Protein AF-A0A418C8N1-F1 (afdb_monomer_lite)

Foldseek 3Di:
DDDDDDPDPPPPPPPPQDPLNVVLVVVCVVPPVVSVVSCQFFPCPCLVVVLVVLLVVLVVVLVVCLVPDDADDDDDDDDDQQPCADPVGGDQAALLQVVVVVVVCVVCVNRPNVSVLLVVLSVLLSLLLVLVSLCCSLVVPDGSNVSVVVSVDPPSSCCRRHVVHLVSNLSSLLSNLVSCVSVVVLLVSLLSLLSSCNSPVVSCVCVVVNLLSCLLQFFDPVSVVSVVSSVVNSCVSCVVCCVPPVPCNVCRNDPPVDQDDLVPDDPCVVPDPCLSRDPVNVVVVVVVVVVVVVVCCCVPAQVHPSHDDVVCRHPDNDPD

Radius of gyration: 24.95 Å; chains: 1; bounding box: 48×59×98 Å

Structure (mmCIF, N/CA/C/O backbone):
data_AF-A0A418C8N1-F1
#
_entry.id   AF-A0A418C8N1-F1
#
loop_
_atom_site.group_PDB
_atom_site.id
_atom_site.type_symbol
_atom_site.label_atom_id
_atom_site.label_alt_id
_atom_site.label_comp_id
_atom_site.label_asym_id
_atom_site.label_entity_id
_atom_site.label_seq_id
_atom_site.pdbx_PDB_ins_code
_atom_site.Cartn_x
_atom_site.Cartn_y
_atom_site.Cartn_z
_atom_site.occupancy
_atom_site.B_iso_or_equiv
_atom_site.auth_seq_id
_atom_site.auth_comp_id
_atom_site.auth_asym_id
_atom_site.auth_atom_id
_atom_site.pdbx_PDB_model_num
ATOM 1 N N . MET A 1 1 ? -0.616 1.836 -71.848 1.00 35.84 1 MET A N 1
ATOM 2 C CA . MET A 1 1 ? 0.245 1.075 -70.910 1.00 35.84 1 MET A CA 1
ATOM 3 C C . MET A 1 1 ? 0.816 2.079 -69.914 1.00 35.84 1 MET A C 1
ATOM 5 O O . MET A 1 1 ? 1.298 3.093 -70.375 1.00 35.84 1 MET A O 1
ATOM 9 N N . ALA A 1 2 ? 0.763 1.969 -68.594 1.00 38.44 2 ALA A N 1
ATOM 10 C CA . ALA A 1 2 ? 0.168 1.012 -67.678 1.00 38.44 2 ALA A CA 1
ATOM 11 C C . ALA A 1 2 ? -0.190 1.800 -66.399 1.00 38.44 2 ALA A C 1
ATOM 13 O O . ALA A 1 2 ? 0.634 2.554 -65.886 1.00 38.44 2 ALA A O 1
ATOM 14 N N . GLY A 1 3 ? -1.421 1.651 -65.905 1.00 33.44 3 GLY A N 1
ATOM 15 C CA . GLY A 1 3 ? -1.838 2.207 -64.620 1.00 33.44 3 GLY A CA 1
ATOM 16 C C . GLY A 1 3 ? -1.262 1.372 -63.479 1.00 33.44 3 GLY A C 1
ATOM 17 O O . GLY A 1 3 ? -1.683 0.235 -63.263 1.00 33.44 3 GLY A O 1
ATOM 18 N N . GLY A 1 4 ? -0.294 1.928 -62.753 1.00 33.59 4 GLY A N 1
ATOM 19 C CA . GLY A 1 4 ? 0.256 1.325 -61.543 1.00 33.59 4 GLY A CA 1
ATOM 20 C C . GLY A 1 4 ? -0.741 1.414 -60.390 1.00 33.59 4 GLY A C 1
ATOM 21 O O . GLY A 1 4 ? -0.816 2.429 -59.706 1.00 33.59 4 GLY A O 1
ATOM 22 N N . LYS A 1 5 ? -1.513 0.346 -60.157 1.00 38.53 5 LYS A N 1
ATOM 23 C CA . LYS A 1 5 ? -2.288 0.176 -58.919 1.00 38.53 5 LYS A CA 1
ATOM 24 C C . LYS A 1 5 ? -1.318 0.051 -57.741 1.00 38.53 5 LYS A C 1
ATOM 26 O O . LYS A 1 5 ? -0.630 -0.961 -57.613 1.00 38.53 5 LYS A O 1
ATOM 31 N N . ALA A 1 6 ? -1.299 1.049 -56.862 1.00 40.34 6 ALA A N 1
ATOM 32 C CA . ALA A 1 6 ? -0.666 0.946 -55.555 1.00 40.34 6 ALA A CA 1
ATOM 33 C C . ALA A 1 6 ? -1.340 -0.187 -54.758 1.00 40.34 6 ALA A C 1
ATOM 35 O O . ALA A 1 6 ? -2.503 -0.088 -54.362 1.00 40.34 6 ALA A O 1
ATOM 36 N N . LYS A 1 7 ? -0.623 -1.297 -54.551 1.00 41.28 7 LYS A N 1
ATOM 37 C CA . LYS A 1 7 ? -1.023 -2.349 -53.610 1.00 41.28 7 LYS A CA 1
ATOM 38 C C . LYS A 1 7 ? -0.928 -1.769 -52.200 1.00 41.28 7 LYS A C 1
ATOM 40 O O . LYS A 1 7 ? 0.157 -1.694 -51.635 1.00 41.28 7 LYS A O 1
ATOM 45 N N . GLY A 1 8 ? -2.067 -1.372 -51.638 1.00 38.97 8 GLY A N 1
ATOM 46 C CA . GLY A 1 8 ? -2.188 -1.098 -50.211 1.00 38.97 8 GLY A CA 1
ATOM 47 C C . GLY A 1 8 ? -1.824 -2.355 -49.426 1.00 38.97 8 GLY A C 1
ATOM 48 O O . GLY A 1 8 ? -2.568 -3.336 -49.420 1.00 38.97 8 GLY A O 1
ATOM 49 N N . THR A 1 9 ? -0.658 -2.350 -48.789 1.00 38.88 9 THR A N 1
ATOM 50 C CA . THR A 1 9 ? -0.262 -3.379 -47.831 1.00 38.88 9 THR A CA 1
ATOM 51 C C . THR A 1 9 ? -1.147 -3.239 -46.599 1.00 38.88 9 THR A C 1
ATOM 53 O O . THR A 1 9 ? -0.886 -2.425 -45.715 1.00 38.88 9 THR A O 1
ATOM 56 N N . ASN A 1 10 ? -2.220 -4.027 -46.552 1.00 40.34 10 ASN A N 1
ATOM 57 C CA . ASN A 1 10 ? -2.980 -4.289 -45.337 1.00 40.34 10 ASN A CA 1
ATOM 58 C C . ASN A 1 10 ? -2.053 -5.006 -44.342 1.00 40.34 10 ASN A C 1
ATOM 60 O O . ASN A 1 10 ? -1.999 -6.234 -44.300 1.00 40.34 10 ASN A O 1
ATOM 64 N N . LEU A 1 11 ? -1.308 -4.244 -43.540 1.00 43.53 11 LEU A N 1
ATOM 65 C CA . LEU A 1 11 ? -0.666 -4.743 -42.327 1.00 43.53 11 LEU A CA 1
ATOM 66 C C . LEU A 1 11 ? -1.772 -5.010 -41.301 1.00 43.53 11 LEU A C 1
ATOM 68 O O . LEU A 1 11 ? -1.972 -4.254 -40.351 1.00 43.53 11 LEU A O 1
ATOM 72 N N . ARG A 1 12 ? -2.528 -6.099 -41.498 1.00 43.72 12 ARG A N 1
ATOM 73 C CA . ARG A 1 12 ? -3.212 -6.740 -40.377 1.00 43.72 12 ARG A CA 1
ATOM 74 C C . ARG A 1 12 ? -2.106 -7.093 -39.392 1.00 43.72 12 ARG A C 1
ATOM 76 O O . ARG A 1 12 ? -1.249 -7.914 -39.689 1.00 43.72 12 ARG A O 1
ATOM 83 N N . SER A 1 13 ? -2.090 -6.389 -38.267 1.00 45.53 13 SER A N 1
ATOM 84 C CA . SER A 1 13 ? -1.256 -6.708 -37.115 1.00 45.53 13 SER A CA 1
ATOM 85 C C . SER A 1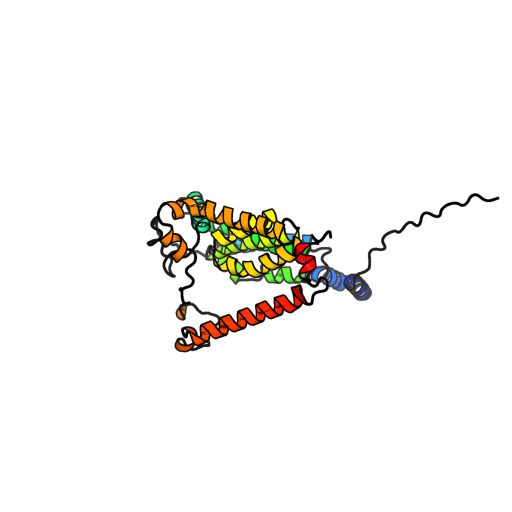 13 ? -1.571 -8.144 -36.700 1.00 45.53 13 SER A C 1
ATOM 87 O O . SER A 1 13 ? -2.546 -8.395 -35.989 1.00 45.53 13 SER A O 1
ATOM 89 N N . ASP A 1 14 ? -0.799 -9.102 -37.214 1.00 48.12 14 ASP A N 1
ATOM 90 C CA . ASP A 1 14 ? -0.855 -10.478 -36.753 1.00 48.12 14 ASP A CA 1
ATOM 91 C C . ASP A 1 14 ? -0.509 -10.446 -35.271 1.00 48.12 14 ASP A C 1
ATOM 93 O O . ASP A 1 14 ? 0.608 -10.119 -34.859 1.00 48.12 14 ASP A O 1
ATOM 97 N N . LYS A 1 15 ? -1.526 -10.706 -34.448 1.00 55.25 15 LYS A N 1
ATOM 98 C CA . LYS A 1 15 ? -1.438 -10.655 -32.993 1.00 55.25 15 LYS A CA 1
ATOM 99 C C . LYS A 1 15 ? -0.323 -11.611 -32.570 1.00 55.25 15 LYS A C 1
ATOM 101 O O . LYS A 1 15 ? -0.494 -12.827 -32.633 1.00 55.25 15 LYS A O 1
ATOM 106 N N . ARG A 1 16 ? 0.836 -11.055 -32.197 1.00 58.34 16 ARG A N 1
ATOM 107 C CA . ARG A 1 16 ? 2.057 -11.817 -31.902 1.00 58.34 16 ARG A CA 1
ATOM 108 C C . ARG A 1 16 ? 1.736 -12.910 -30.885 1.00 58.34 16 ARG A C 1
ATOM 110 O O . ARG A 1 16 ? 1.424 -12.612 -29.735 1.00 58.34 16 ARG A O 1
ATOM 117 N N . THR A 1 17 ? 1.806 -14.168 -31.316 1.00 64.31 17 THR A N 1
ATOM 118 C CA . THR A 1 17 ? 1.506 -15.321 -30.460 1.00 64.31 17 THR A CA 1
ATOM 119 C C . THR A 1 17 ? 2.492 -15.370 -29.302 1.00 64.31 17 THR A C 1
ATOM 121 O O . THR A 1 17 ? 3.706 -15.437 -29.522 1.00 64.31 17 THR A O 1
ATOM 124 N N . THR A 1 18 ? 1.979 -15.344 -28.077 1.00 76.56 18 THR A N 1
ATOM 125 C CA . THR A 1 18 ? 2.795 -15.447 -26.868 1.00 76.56 18 THR A CA 1
ATOM 126 C C . THR A 1 18 ? 3.245 -16.892 -26.640 1.00 76.56 18 THR A C 1
ATOM 128 O O . THR A 1 18 ? 2.698 -17.831 -27.220 1.00 76.56 18 THR A O 1
ATOM 131 N N . ARG A 1 19 ? 4.257 -17.098 -25.785 1.00 77.31 19 ARG A N 1
ATOM 132 C CA . ARG A 1 19 ? 4.667 -18.448 -25.357 1.00 77.31 19 ARG A CA 1
ATOM 133 C C . ARG A 1 19 ? 3.489 -19.215 -24.745 1.00 77.31 19 ARG A C 1
ATOM 135 O O . ARG A 1 19 ? 3.279 -20.368 -25.091 1.00 77.31 19 ARG A O 1
ATOM 142 N N . ILE A 1 20 ? 2.675 -18.523 -23.947 1.00 77.38 20 ILE A N 1
ATOM 143 C CA . ILE A 1 20 ? 1.456 -19.068 -23.342 1.00 77.38 20 ILE A CA 1
ATOM 144 C C . ILE A 1 20 ? 0.472 -19.515 -24.430 1.00 77.38 20 ILE A C 1
ATOM 146 O O . ILE A 1 20 ? -0.051 -20.616 -24.345 1.00 77.38 20 ILE A O 1
ATOM 150 N N . ASP A 1 21 ? 0.282 -18.740 -25.506 1.00 77.12 21 ASP A N 1
ATOM 151 C CA . ASP A 1 21 ? -0.599 -19.153 -26.612 1.00 77.12 21 ASP A CA 1
ATOM 152 C C . ASP A 1 21 ? -0.107 -20.432 -27.315 1.00 77.12 21 ASP A C 1
ATOM 154 O O . ASP A 1 21 ? -0.917 -21.243 -27.769 1.00 77.12 21 ASP A O 1
ATOM 158 N N . LYS A 1 22 ? 1.215 -20.626 -27.414 1.00 77.81 22 LYS A N 1
ATOM 159 C CA . LYS A 1 22 ? 1.806 -21.852 -27.974 1.00 77.81 22 LYS A CA 1
ATOM 160 C C . LYS A 1 22 ? 1.604 -23.043 -27.038 1.00 77.81 22 LYS A C 1
ATOM 162 O O . LYS A 1 22 ? 1.214 -24.112 -27.504 1.00 77.81 22 LYS A O 1
ATOM 167 N N . ASP A 1 23 ? 1.811 -22.842 -25.740 1.00 76.62 23 ASP A N 1
ATOM 168 C CA . ASP A 1 23 ? 1.640 -23.879 -24.721 1.00 76.62 23 ASP A CA 1
ATOM 169 C C . ASP A 1 23 ? 0.163 -24.291 -24.594 1.00 76.62 23 ASP A C 1
ATOM 171 O O . ASP A 1 23 ? -0.142 -25.481 -24.626 1.00 76.62 23 ASP A O 1
ATOM 175 N N . VAL A 1 24 ? -0.776 -23.336 -24.600 1.00 75.88 24 VAL A N 1
ATOM 176 C CA . VAL A 1 24 ? -2.227 -23.601 -24.627 1.00 75.88 24 VAL A CA 1
ATOM 177 C C . VAL A 1 24 ? -2.605 -24.454 -25.839 1.00 75.88 24 VAL A C 1
ATOM 179 O O . VAL A 1 24 ? -3.297 -25.459 -25.673 1.00 75.88 24 VAL A O 1
ATOM 182 N N . LYS A 1 25 ? -2.122 -24.114 -27.047 1.00 73.81 25 LYS A N 1
ATOM 183 C CA . LYS A 1 25 ? -2.370 -24.905 -28.269 1.00 73.81 25 LYS A CA 1
ATOM 184 C C . LYS A 1 25 ? -1.794 -26.318 -28.174 1.00 73.81 25 LYS A C 1
ATOM 186 O O . LYS A 1 25 ? -2.471 -27.271 -28.550 1.00 73.81 25 LYS A O 1
ATOM 191 N N . LYS A 1 26 ? -0.575 -26.461 -27.645 1.00 76.56 26 LYS A N 1
ATOM 192 C CA . LYS A 1 26 ? 0.078 -27.762 -27.453 1.00 76.56 26 LYS A CA 1
ATOM 193 C C . LYS A 1 26 ? -0.697 -28.641 -26.468 1.00 76.56 26 LYS A C 1
ATOM 195 O O . LYS A 1 26 ? -0.968 -29.793 -26.779 1.00 76.56 26 LYS A O 1
ATOM 200 N N . VAL A 1 27 ? -1.101 -28.097 -25.318 1.00 73.19 27 VAL A N 1
ATOM 201 C CA . VAL A 1 27 ? -1.891 -28.828 -24.310 1.00 73.19 27 VAL A CA 1
ATOM 202 C C . VAL A 1 27 ? -3.293 -29.151 -24.842 1.00 73.19 27 VAL A C 1
ATOM 204 O O . VAL A 1 27 ? -3.816 -30.226 -24.562 1.00 73.19 27 VAL A O 1
ATOM 207 N N . SER A 1 28 ? -3.883 -28.271 -25.662 1.00 77.56 28 SER A N 1
ATOM 208 C CA . SER A 1 28 ? -5.202 -28.484 -26.284 1.00 77.56 28 SER A CA 1
ATOM 209 C C . SER A 1 28 ? -5.227 -29.709 -27.195 1.00 77.56 28 SER A C 1
ATOM 211 O O . SER A 1 28 ? -6.230 -30.420 -27.225 1.00 77.56 28 SER A O 1
ATOM 213 N N . ALA A 1 29 ? -4.114 -29.983 -27.884 1.00 75.81 29 ALA A N 1
ATOM 214 C CA . ALA A 1 29 ? -3.966 -31.162 -28.733 1.00 75.81 29 ALA A CA 1
ATOM 215 C C . ALA A 1 29 ? -4.015 -32.480 -27.939 1.00 75.81 29 ALA A C 1
ATOM 217 O O . ALA A 1 29 ? -4.373 -33.510 -28.499 1.00 75.81 29 ALA A O 1
ATOM 218 N N . THR A 1 30 ? -3.690 -32.453 -26.642 1.00 82.94 30 THR A N 1
ATOM 219 C CA . THR A 1 30 ? -3.749 -33.626 -25.756 1.00 82.94 30 THR A CA 1
ATOM 220 C C . THR A 1 30 ? -5.056 -33.678 -24.964 1.00 82.94 30 THR A C 1
ATOM 222 O O . THR A 1 30 ? -5.712 -34.714 -24.923 1.00 82.94 30 THR A O 1
ATOM 225 N N . ASN A 1 31 ? -5.448 -32.577 -24.315 1.00 87.38 31 ASN A N 1
ATOM 226 C CA . ASN A 1 31 ? -6.659 -32.509 -23.500 1.00 87.38 31 ASN A CA 1
ATOM 227 C C . ASN A 1 31 ? -7.187 -31.066 -23.413 1.00 87.38 31 ASN A C 1
ATOM 229 O O . ASN A 1 31 ? -6.533 -30.160 -22.886 1.00 87.38 31 ASN A O 1
ATOM 233 N N . LYS A 1 32 ? -8.423 -30.863 -23.884 1.00 85.25 32 LYS A N 1
ATOM 234 C CA . LYS A 1 32 ? -9.082 -29.549 -23.905 1.00 85.25 32 LYS A CA 1
ATOM 235 C C . LYS A 1 32 ? -9.320 -28.971 -22.505 1.00 85.25 32 LYS A C 1
ATOM 237 O O . LYS A 1 32 ? -9.173 -27.765 -22.331 1.00 85.25 32 LYS A O 1
ATOM 242 N N . LEU A 1 33 ? -9.635 -29.804 -21.510 1.00 85.50 33 LEU A N 1
ATOM 243 C CA . LEU A 1 33 ? -9.881 -29.362 -20.133 1.00 85.50 33 LEU A CA 1
ATOM 244 C C . LEU A 1 33 ? -8.591 -28.859 -19.471 1.00 85.50 33 LEU A C 1
ATOM 246 O O . LEU A 1 33 ? -8.575 -27.779 -18.887 1.00 85.50 33 LEU A O 1
ATOM 250 N N . LEU A 1 34 ? -7.493 -29.608 -19.619 1.00 84.44 34 LEU A N 1
ATOM 251 C CA . LEU A 1 34 ? -6.181 -29.202 -19.102 1.00 84.44 34 LEU A CA 1
ATOM 252 C C . LEU A 1 34 ? -5.674 -27.928 -19.783 1.00 84.44 34 LEU A C 1
ATOM 254 O O . LEU A 1 34 ? -5.098 -27.066 -19.126 1.00 84.44 34 LEU A O 1
ATOM 258 N N . SER A 1 35 ? -5.931 -27.778 -21.083 1.00 84.38 35 SER A N 1
ATOM 259 C CA . SER A 1 35 ? -5.600 -26.561 -21.829 1.00 84.38 35 SER A CA 1
ATOM 260 C C . SER A 1 35 ? -6.361 -25.346 -21.302 1.00 84.38 35 SER A C 1
ATOM 262 O O . SER A 1 35 ? -5.766 -24.286 -21.114 1.00 84.38 35 SER A O 1
ATOM 264 N N . TYR A 1 36 ? -7.649 -25.513 -20.990 1.00 84.88 36 TYR A N 1
ATOM 265 C CA . TYR A 1 36 ? -8.462 -24.452 -20.404 1.00 84.88 36 TYR A CA 1
ATOM 266 C C . TYR A 1 36 ? -7.993 -24.075 -18.994 1.00 84.88 36 TYR A C 1
ATOM 268 O O . TYR A 1 36 ? -7.832 -22.894 -18.701 1.00 84.88 36 TYR A O 1
ATOM 276 N N . ALA A 1 37 ? -7.701 -25.061 -18.139 1.00 85.62 37 ALA A N 1
ATOM 277 C CA . ALA A 1 37 ? -7.151 -24.814 -16.806 1.00 85.62 37 ALA A CA 1
ATOM 278 C C . ALA A 1 37 ? -5.788 -24.101 -16.871 1.00 85.62 37 ALA A C 1
ATOM 280 O O . ALA A 1 37 ? -5.527 -23.179 -16.100 1.00 85.62 37 ALA A O 1
ATOM 281 N N . TYR A 1 38 ? -4.935 -24.480 -17.827 1.00 86.69 38 TYR A N 1
ATOM 282 C CA . TYR A 1 38 ? -3.656 -23.818 -18.059 1.00 86.69 38 TYR A CA 1
ATOM 283 C C . TYR A 1 38 ? -3.834 -22.369 -18.549 1.00 86.69 38 TYR A C 1
ATOM 285 O O . TYR A 1 38 ? -3.192 -21.462 -18.020 1.00 86.69 38 TYR A O 1
ATOM 293 N N . ASP A 1 39 ? -4.736 -22.115 -19.506 1.00 85.81 39 ASP A N 1
ATOM 294 C CA . ASP A 1 39 ? -5.046 -20.747 -19.955 1.00 85.81 39 ASP A CA 1
ATOM 295 C C . ASP A 1 39 ? -5.590 -19.916 -18.777 1.00 85.81 39 ASP A C 1
ATOM 297 O O . ASP A 1 39 ? -5.133 -18.804 -18.545 1.00 85.81 39 ASP A O 1
ATOM 301 N N . LEU A 1 40 ? -6.477 -20.471 -17.946 1.00 87.19 40 LEU A N 1
ATOM 302 C CA . LEU A 1 40 ? -7.023 -19.783 -16.770 1.00 87.19 40 LEU A CA 1
ATOM 303 C C . LEU A 1 40 ? -5.935 -19.376 -15.757 1.00 87.19 40 LEU A C 1
ATOM 305 O O . LEU A 1 40 ? -5.936 -18.256 -15.250 1.00 87.19 40 LEU A O 1
ATOM 309 N N . LEU A 1 41 ? -5.000 -20.276 -15.456 1.00 88.56 41 LEU A N 1
ATOM 310 C CA . LEU A 1 41 ? -4.004 -20.067 -14.403 1.00 88.56 41 LEU A CA 1
ATOM 311 C C . LEU A 1 41 ? -2.816 -19.201 -14.861 1.00 88.56 41 LEU A C 1
ATOM 313 O O . LEU A 1 41 ? -2.251 -18.466 -14.047 1.00 88.56 41 LEU A O 1
ATOM 317 N N . TRP A 1 42 ? -2.441 -19.249 -16.144 1.00 88.62 42 TRP A N 1
ATOM 318 C CA . TRP A 1 42 ? -1.259 -18.547 -16.667 1.00 88.62 42 TRP A CA 1
ATOM 319 C C . TRP A 1 42 ? -1.574 -17.354 -17.579 1.00 88.62 42 TRP A C 1
ATOM 321 O O . TRP A 1 42 ? -0.730 -16.466 -17.708 1.00 88.62 42 TRP A O 1
ATOM 331 N N . SER A 1 43 ? -2.767 -17.268 -18.173 1.00 88.38 43 SER A N 1
ATOM 332 C CA . SER A 1 43 ? -3.141 -16.204 -19.113 1.00 88.38 43 SER A CA 1
ATOM 333 C C . SER A 1 43 ? -4.099 -15.182 -18.513 1.00 88.38 43 SER A C 1
ATOM 335 O O . SER A 1 43 ? -5.108 -15.500 -17.890 1.00 88.38 43 SER A O 1
ATOM 337 N N . TYR A 1 44 ? -3.850 -13.904 -18.795 1.00 88.50 44 TYR A N 1
ATOM 338 C CA . TYR A 1 44 ? -4.722 -12.815 -18.348 1.00 88.50 44 TYR A CA 1
ATOM 339 C C . TYR A 1 44 ? -6.056 -12.718 -19.113 1.00 88.50 44 TYR A C 1
ATOM 341 O O . TYR A 1 44 ? -6.857 -11.826 -18.831 1.00 88.50 44 TYR A O 1
ATOM 349 N N . ARG A 1 45 ? -6.316 -13.617 -20.074 1.00 87.56 45 ARG A N 1
ATOM 350 C CA . ARG A 1 45 ? -7.512 -13.608 -20.935 1.00 87.56 45 ARG A CA 1
ATOM 351 C C . ARG A 1 45 ? -8.814 -13.647 -20.133 1.00 87.56 45 ARG A C 1
ATOM 353 O O . ARG A 1 45 ? -9.715 -12.858 -20.400 1.00 87.56 45 ARG A O 1
ATOM 360 N N . TYR A 1 46 ? -8.871 -14.508 -19.122 1.00 87.81 46 TYR A N 1
ATOM 361 C CA . TYR A 1 46 ? -10.041 -14.697 -18.258 1.00 87.81 46 TYR A CA 1
ATOM 362 C C . TYR A 1 46 ? -9.852 -14.092 -16.862 1.00 87.81 46 TYR A C 1
ATOM 364 O O . TYR A 1 46 ? -10.623 -14.372 -15.948 1.00 87.81 46 TYR A O 1
ATOM 372 N N . PHE A 1 47 ? -8.841 -13.238 -16.676 1.00 92.00 47 PHE A N 1
ATOM 373 C CA . PHE A 1 47 ? -8.482 -12.730 -15.352 1.00 92.00 47 PHE A CA 1
ATOM 374 C C . PHE A 1 47 ? -9.609 -11.944 -14.674 1.00 92.00 47 PHE A C 1
ATOM 376 O O . PHE A 1 47 ? -9.795 -12.061 -13.471 1.00 92.00 47 PHE A O 1
ATOM 383 N N . HIS A 1 48 ? -10.400 -11.190 -15.437 1.00 91.50 48 HIS A N 1
ATOM 384 C CA . HIS A 1 48 ? -11.559 -10.464 -14.910 1.00 91.50 48 HIS A CA 1
ATOM 385 C C . HIS A 1 48 ? -12.622 -11.406 -14.319 1.00 91.50 48 HIS A C 1
ATOM 387 O O . HIS A 1 48 ? -13.212 -11.077 -13.295 1.00 91.50 48 HIS A O 1
ATOM 393 N 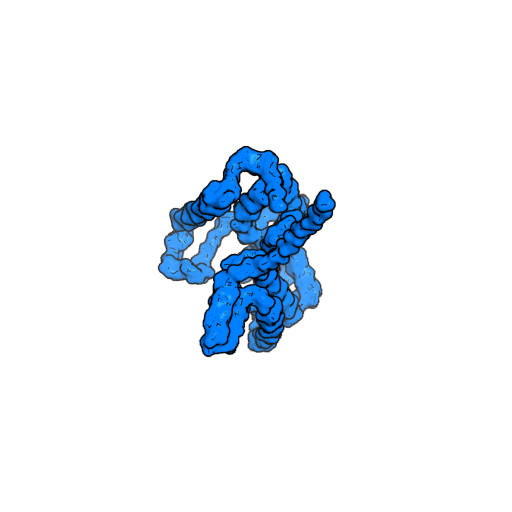N . VAL A 1 49 ? -12.818 -12.592 -14.912 1.00 91.62 49 VAL A N 1
ATOM 394 C CA . VAL A 1 49 ? -13.727 -13.625 -14.388 1.00 91.62 49 VAL A CA 1
ATOM 395 C C . VAL A 1 49 ? -13.178 -14.201 -13.088 1.00 91.62 49 VAL A C 1
ATOM 397 O O . VAL A 1 49 ? -13.905 -14.281 -12.103 1.00 91.62 49 VAL A O 1
ATOM 400 N N . ILE A 1 50 ? -11.882 -14.536 -13.059 1.00 92.50 50 ILE A N 1
ATOM 401 C CA . ILE A 1 50 ? -11.204 -15.024 -11.847 1.00 92.50 50 ILE A CA 1
ATOM 402 C C . ILE A 1 50 ? -11.358 -14.004 -10.718 1.00 92.50 50 ILE A C 1
ATOM 404 O O . ILE A 1 50 ? -11.763 -14.362 -9.619 1.00 92.50 50 ILE A O 1
ATOM 408 N N . VAL A 1 51 ? -11.086 -12.729 -10.996 1.00 94.31 51 VAL A N 1
ATOM 409 C CA . VAL A 1 51 ? -11.216 -11.643 -10.021 1.00 94.31 51 VAL A CA 1
ATOM 410 C C . VAL A 1 51 ? -12.653 -11.504 -9.528 1.00 94.31 51 VAL A C 1
ATOM 412 O O . VAL A 1 51 ? -12.853 -11.416 -8.324 1.00 94.31 51 VAL A O 1
ATOM 415 N N . ALA A 1 52 ? -13.653 -11.524 -10.412 1.00 95.19 52 ALA A N 1
ATOM 416 C CA . ALA A 1 52 ? -15.054 -11.419 -10.005 1.00 95.19 52 ALA A CA 1
ATOM 417 C C . ALA A 1 52 ? -15.472 -12.572 -9.077 1.00 95.19 52 ALA A C 1
ATOM 419 O O . ALA A 1 52 ? -16.098 -12.333 -8.045 1.00 95.19 52 ALA A O 1
ATOM 420 N N . ILE A 1 53 ? -15.072 -13.806 -9.405 1.00 95.50 53 ILE A N 1
ATOM 421 C CA . ILE A 1 53 ? -15.332 -14.985 -8.571 1.00 95.50 53 ILE A CA 1
ATOM 422 C C . ILE A 1 53 ? -14.620 -14.853 -7.224 1.00 95.50 53 ILE A C 1
ATOM 424 O O . ILE A 1 53 ? -15.251 -15.033 -6.186 1.00 95.50 53 ILE A O 1
ATOM 428 N N . LEU A 1 54 ? -13.329 -14.510 -7.224 1.00 96.31 54 LEU A N 1
ATOM 429 C CA . LEU A 1 54 ? -12.556 -14.348 -5.993 1.00 96.31 54 LEU A CA 1
ATOM 430 C C . LEU A 1 54 ? -13.155 -13.259 -5.100 1.00 96.31 54 LEU A C 1
ATOM 43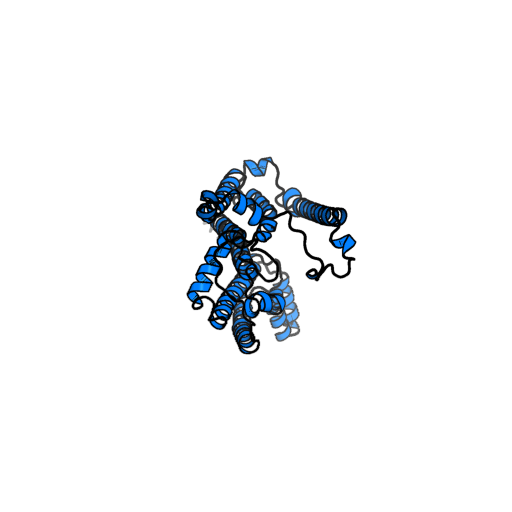2 O O . LEU A 1 54 ? -13.360 -13.503 -3.921 1.00 96.31 54 LEU A O 1
ATOM 436 N N . LEU A 1 55 ? -13.517 -12.096 -5.644 1.00 97.00 55 LEU A N 1
ATOM 437 C CA . LEU A 1 55 ? -14.155 -11.031 -4.867 1.00 97.00 55 LEU A CA 1
ATOM 438 C C . LEU A 1 55 ? -15.499 -11.473 -4.277 1.00 97.00 55 LEU A C 1
ATOM 440 O O . LEU A 1 55 ? -15.769 -11.181 -3.116 1.00 97.00 55 LEU A O 1
ATOM 444 N N . ALA A 1 56 ? -16.322 -12.206 -5.032 1.00 97.12 56 ALA A N 1
ATOM 445 C CA . ALA A 1 56 ? -17.581 -12.744 -4.518 1.00 97.12 56 ALA A CA 1
ATOM 446 C C . ALA A 1 56 ? -17.350 -13.748 -3.374 1.00 97.12 56 ALA A C 1
ATOM 448 O O . ALA A 1 56 ? -18.024 -13.681 -2.346 1.00 97.12 56 ALA A O 1
ATOM 449 N N . VAL A 1 57 ? -16.362 -14.638 -3.520 1.00 96.75 57 VAL A N 1
ATOM 450 C CA . VAL A 1 57 ? -15.956 -15.577 -2.464 1.00 96.75 57 VAL A CA 1
ATOM 451 C C . VAL A 1 57 ? -15.472 -14.827 -1.224 1.00 96.75 57 VAL A C 1
ATOM 453 O O . VAL A 1 57 ? -15.884 -15.166 -0.120 1.00 96.75 57 VAL A O 1
ATOM 456 N N . GLU A 1 58 ? -14.665 -13.781 -1.388 1.00 96.81 58 GLU A N 1
ATOM 457 C CA . GLU A 1 58 ? -14.134 -12.978 -0.283 1.00 96.81 58 GLU A CA 1
ATOM 458 C C . GLU A 1 58 ? -15.220 -12.178 0.447 1.00 96.81 58 GLU A C 1
ATOM 460 O O . GLU A 1 58 ? -15.150 -12.025 1.666 1.00 96.81 58 GLU A O 1
ATOM 465 N N . VAL A 1 59 ? -16.261 -11.716 -0.256 1.00 97.00 59 VAL A N 1
ATOM 466 C CA . VAL A 1 59 ? -17.447 -11.114 0.377 1.00 97.00 59 VAL A CA 1
ATOM 467 C C . VAL A 1 59 ? -18.133 -12.139 1.277 1.00 97.00 59 VAL A C 1
ATOM 469 O O . VAL A 1 59 ? -18.355 -11.868 2.457 1.00 97.00 59 VAL A O 1
ATOM 472 N N . VAL A 1 60 ? -18.440 -13.326 0.745 1.00 96.75 60 VAL A N 1
ATOM 473 C CA . VAL A 1 60 ? -19.121 -14.387 1.503 1.00 96.75 60 VAL A CA 1
ATOM 474 C C . VAL A 1 60 ? -18.269 -14.831 2.690 1.00 96.75 60 VAL A C 1
ATOM 476 O O . VAL A 1 60 ? -18.754 -14.878 3.819 1.00 96.75 60 VAL A O 1
ATOM 479 N N . LEU A 1 61 ? -16.985 -15.103 2.458 1.00 95.00 61 LEU A N 1
ATOM 480 C CA . LEU A 1 61 ? -16.040 -15.502 3.495 1.00 95.00 61 LEU A CA 1
ATOM 481 C C . LEU A 1 61 ? -15.910 -14.425 4.574 1.00 95.00 61 LEU A C 1
ATOM 483 O O . LEU A 1 61 ? -15.955 -14.744 5.761 1.00 95.00 61 LEU A O 1
ATOM 487 N N . GLY A 1 62 ? -15.804 -13.156 4.181 1.00 93.69 62 GLY A N 1
ATOM 488 C CA . GLY A 1 62 ? -15.711 -12.036 5.106 1.00 93.69 62 GLY A CA 1
ATOM 489 C C . GLY A 1 62 ? -16.944 -11.902 5.996 1.00 93.69 62 GLY A C 1
ATOM 490 O O . GLY A 1 62 ? -16.812 -11.774 7.212 1.00 93.69 62 GLY A O 1
ATOM 491 N N . VAL A 1 63 ? -18.145 -12.025 5.424 1.00 94.88 63 VAL A N 1
ATOM 492 C CA . VAL A 1 63 ? -19.398 -12.035 6.196 1.00 94.88 63 VAL A CA 1
ATOM 493 C C . VAL A 1 63 ? -19.436 -13.220 7.167 1.00 94.88 63 VAL A C 1
ATOM 495 O O . VAL A 1 63 ? -19.749 -13.036 8.344 1.00 94.88 63 VAL A O 1
ATOM 498 N N . LEU A 1 64 ? -19.051 -14.422 6.722 1.00 93.44 64 LEU A N 1
ATOM 499 C CA . LEU A 1 64 ? -19.000 -15.610 7.581 1.00 93.44 64 LEU A CA 1
ATOM 500 C C . LEU A 1 64 ? -18.005 -15.453 8.740 1.00 93.44 64 LEU A C 1
ATOM 502 O O . LEU A 1 64 ? -18.306 -15.860 9.862 1.00 93.44 64 LEU A O 1
ATOM 506 N N . ILE A 1 65 ? -16.837 -14.853 8.494 1.00 90.62 65 ILE A N 1
ATOM 507 C CA . ILE A 1 65 ? -15.828 -14.559 9.523 1.00 90.62 65 ILE A CA 1
ATOM 508 C C . ILE A 1 65 ? -16.402 -13.605 10.573 1.00 90.62 65 ILE A C 1
ATOM 510 O O . ILE A 1 65 ? -16.314 -13.888 11.768 1.00 90.62 65 ILE A O 1
ATOM 514 N N . ILE A 1 66 ? -17.026 -12.510 10.131 1.00 89.38 66 ILE A N 1
ATOM 515 C CA . ILE A 1 66 ? -17.614 -11.481 11.002 1.00 89.38 66 ILE A CA 1
ATOM 516 C C . ILE A 1 66 ? -18.737 -12.055 11.875 1.00 89.38 66 ILE A C 1
ATOM 518 O O . ILE A 1 66 ? -18.876 -11.681 13.042 1.00 89.38 66 ILE A O 1
ATOM 522 N N . GLN A 1 67 ? -19.540 -12.965 11.322 1.00 88.75 67 GLN A N 1
ATOM 523 C CA . GLN A 1 67 ? -20.639 -13.600 12.046 1.00 88.75 67 GLN A CA 1
ATOM 524 C C . GLN A 1 67 ? -20.155 -14.660 13.040 1.00 88.75 67 GLN A C 1
ATOM 526 O O . GLN A 1 67 ? -20.705 -14.753 14.135 1.00 88.75 67 GLN A O 1
ATOM 531 N N . LYS A 1 68 ? -19.132 -15.448 12.683 1.00 87.56 68 LYS A N 1
ATOM 532 C CA . LYS A 1 68 ? -18.662 -16.569 13.512 1.00 87.56 68 LYS A CA 1
ATOM 533 C C . LYS A 1 68 ? -17.684 -16.175 14.615 1.00 87.56 68 LYS A C 1
ATOM 535 O O . LYS A 1 68 ? -17.613 -16.889 15.611 1.00 87.56 68 LYS A O 1
ATOM 540 N N . ILE A 1 69 ? -16.910 -15.100 14.451 1.00 76.25 69 ILE A N 1
ATOM 541 C CA . ILE A 1 69 ? -15.839 -14.743 15.390 1.00 76.25 69 ILE A CA 1
ATOM 542 C C . ILE A 1 69 ? -16.206 -13.444 16.128 1.00 76.25 69 ILE A C 1
ATOM 544 O O . ILE A 1 69 ? -16.200 -12.375 15.513 1.00 76.25 69 ILE A O 1
ATOM 548 N N . PRO A 1 70 ? -16.527 -13.504 17.437 1.00 59.47 70 PRO A N 1
ATOM 549 C CA . PRO A 1 70 ? -16.806 -12.311 18.227 1.00 59.47 70 PRO A CA 1
ATOM 550 C C . PRO A 1 70 ? -15.528 -11.492 18.454 1.00 59.47 70 PRO A C 1
ATOM 552 O O . PRO A 1 70 ? -14.453 -12.041 18.695 1.00 59.47 70 PRO A O 1
ATOM 555 N N . LEU A 1 71 ? -15.660 -10.166 18.388 1.00 55.19 71 LEU A N 1
ATOM 556 C CA . LEU A 1 71 ? -14.570 -9.208 18.574 1.00 55.19 71 LEU A CA 1
ATOM 557 C C . LEU A 1 71 ? -14.697 -8.596 19.980 1.00 55.19 71 LEU A C 1
ATOM 559 O O . LEU A 1 71 ? -15.727 -8.011 20.311 1.00 55.19 71 LEU A O 1
ATOM 563 N N . THR A 1 72 ? -13.687 -8.776 20.832 1.00 41.59 72 THR A N 1
ATOM 564 C CA . THR A 1 72 ? -13.667 -8.237 22.204 1.00 41.59 72 THR A CA 1
ATOM 565 C C . THR A 1 72 ? -13.378 -6.731 22.194 1.00 41.59 72 THR A C 1
ATOM 567 O O . THR A 1 72 ? -12.470 -6.281 21.499 1.00 41.59 72 THR A O 1
ATOM 570 N N . GLN A 1 73 ? -14.179 -5.955 22.932 1.00 39.81 73 GLN A N 1
ATOM 571 C CA . GLN A 1 73 ? -14.282 -4.490 22.826 1.00 39.81 73 GLN A CA 1
ATOM 572 C C . GLN A 1 73 ? -13.086 -3.712 23.409 1.00 39.81 73 GLN A C 1
ATOM 574 O O . GLN A 1 73 ? -12.518 -4.119 24.420 1.00 39.81 73 GLN A O 1
ATOM 579 N N . PHE A 1 74 ? -12.809 -2.526 22.850 1.00 36.22 74 PHE A N 1
ATOM 580 C CA . PHE A 1 74 ? -11.984 -1.474 23.465 1.00 36.22 74 PHE A CA 1
ATOM 581 C C . PHE A 1 74 ? -12.868 -0.336 24.001 1.00 36.22 74 PHE A C 1
ATOM 583 O O . PHE A 1 74 ? -13.806 0.085 23.327 1.00 36.22 74 PHE A O 1
ATOM 590 N N . LYS A 1 75 ? -12.562 0.168 25.206 1.00 31.81 75 LYS A N 1
ATOM 591 C CA . LYS A 1 75 ? -13.306 1.231 25.906 1.00 31.81 75 LYS A CA 1
ATOM 592 C C . LYS A 1 75 ? -12.630 2.614 25.798 1.00 31.81 75 LYS A C 1
ATOM 594 O O . LYS A 1 75 ? -11.439 2.732 26.050 1.00 31.81 75 LYS A O 1
ATOM 599 N N . ASN A 1 76 ? -13.487 3.621 25.583 1.00 40.62 76 ASN A N 1
ATOM 600 C CA . ASN A 1 76 ? -13.460 5.032 26.025 1.00 40.62 76 ASN A CA 1
ATOM 601 C C . ASN A 1 76 ? -12.561 6.085 25.321 1.00 40.62 76 ASN A C 1
ATOM 603 O O . ASN A 1 76 ? -11.372 6.200 25.580 1.00 40.62 76 ASN A O 1
ATOM 607 N N . GLY A 1 77 ? -13.199 6.973 24.541 1.00 42.03 77 GLY A N 1
ATOM 608 C CA . GLY A 1 77 ? -13.549 8.353 24.952 1.00 42.03 77 GLY A CA 1
ATOM 609 C C . GLY A 1 77 ? -12.477 9.438 25.170 1.00 42.03 77 GLY A C 1
ATOM 610 O O . GLY A 1 77 ? -12.861 10.574 25.444 1.00 42.03 77 GLY A O 1
ATOM 611 N N . GLU A 1 78 ? -11.183 9.145 25.060 1.00 47.47 78 GLU A N 1
ATOM 612 C CA . GLU A 1 78 ? -10.105 10.096 25.394 1.00 47.47 78 GLU A CA 1
ATOM 613 C C . GLU A 1 78 ? -9.733 11.030 24.219 1.00 47.47 78 GLU A C 1
ATOM 615 O O . GLU A 1 78 ? -9.620 10.583 23.076 1.00 47.47 78 GLU A O 1
ATOM 620 N N . ARG A 1 79 ? -9.533 12.334 24.478 1.00 43.94 79 ARG A N 1
ATOM 621 C CA . ARG A 1 79 ? -9.248 13.359 23.441 1.00 43.94 79 ARG A CA 1
ATOM 622 C C . ARG A 1 79 ? -7.834 13.951 23.490 1.00 43.94 79 ARG A C 1
ATOM 624 O O . ARG A 1 79 ? -7.458 14.670 22.566 1.00 43.94 79 ARG A O 1
ATOM 631 N N . ASP A 1 80 ? -7.050 13.665 24.527 1.00 45.38 80 ASP A N 1
ATOM 632 C CA . ASP A 1 80 ? -5.660 14.120 24.638 1.00 45.38 80 ASP A CA 1
ATOM 633 C C . ASP A 1 80 ? -4.700 13.122 23.967 1.00 45.38 80 ASP A C 1
ATOM 635 O O . ASP A 1 80 ? -4.646 11.949 24.330 1.00 45.38 80 ASP A O 1
ATOM 639 N N . TYR A 1 81 ? -3.900 13.592 23.004 1.00 46.69 81 TYR A N 1
ATOM 640 C CA . TYR A 1 81 ? -2.961 12.780 22.217 1.00 46.69 81 TYR A CA 1
ATOM 641 C C . TYR A 1 81 ? -1.916 12.032 23.064 1.00 46.69 81 TYR A C 1
ATOM 643 O O . TYR A 1 81 ? -1.441 10.974 22.650 1.00 46.69 81 TYR A O 1
ATOM 651 N N . LEU A 1 82 ? -1.556 12.556 24.242 1.00 43.75 82 LEU A N 1
ATOM 652 C CA . LEU A 1 82 ? -0.650 11.885 25.186 1.00 43.75 82 LEU A CA 1
ATOM 653 C C . LEU A 1 82 ? -1.341 10.756 25.968 1.00 43.75 82 LEU A C 1
ATOM 655 O O . LEU A 1 82 ? -0.679 9.812 26.420 1.00 43.75 82 LEU A O 1
ATOM 659 N N . ASN A 1 83 ? -2.665 10.841 26.094 1.00 45.59 83 ASN A N 1
ATOM 660 C CA . ASN A 1 83 ? -3.497 9.928 26.873 1.00 45.59 83 ASN A CA 1
ATOM 661 C C . ASN A 1 83 ? -4.259 8.926 25.995 1.00 45.59 83 ASN A C 1
ATOM 663 O O . ASN A 1 83 ? -4.714 7.907 26.511 1.00 45.59 83 ASN A O 1
ATOM 667 N N . ILE A 1 84 ? -4.317 9.130 24.671 1.00 50.66 84 ILE A N 1
ATOM 668 C CA . ILE A 1 84 ? -4.762 8.100 23.725 1.00 50.66 84 ILE A CA 1
ATOM 669 C C . ILE A 1 84 ? -3.704 6.990 23.704 1.00 50.66 84 ILE A C 1
ATOM 671 O O . ILE A 1 84 ? -2.670 7.071 23.034 1.00 50.66 84 ILE A O 1
ATOM 675 N N . ARG A 1 85 ? -3.961 5.939 24.479 1.00 46.31 85 ARG A N 1
ATOM 676 C CA . ARG A 1 85 ? -3.128 4.739 24.571 1.00 46.31 85 ARG A CA 1
ATOM 677 C C . ARG A 1 85 ? -3.901 3.546 24.026 1.00 46.31 85 ARG A C 1
ATOM 679 O O . ARG A 1 85 ? -5.054 3.338 24.383 1.00 46.31 85 ARG A O 1
ATOM 686 N N . GLY A 1 86 ? -3.257 2.757 23.171 1.00 51.28 86 GLY A N 1
ATOM 687 C CA . GLY A 1 86 ? -3.692 1.384 22.897 1.00 51.28 86 GLY A CA 1
ATOM 688 C C . GLY A 1 86 ? -2.948 0.401 23.803 1.00 51.28 86 GLY A C 1
ATOM 689 O O . GLY A 1 86 ? -2.013 0.795 24.504 1.00 51.28 86 GLY A O 1
ATOM 690 N N . ASP A 1 87 ? -3.267 -0.892 23.709 1.00 40.59 87 ASP A N 1
ATOM 691 C CA . ASP A 1 87 ? -2.581 -1.973 24.453 1.00 40.59 87 ASP A CA 1
ATOM 692 C C . ASP A 1 87 ? -1.047 -1.987 24.270 1.00 40.59 87 ASP A C 1
ATOM 694 O O . ASP A 1 87 ? -0.316 -2.596 25.047 1.00 40.59 87 ASP A O 1
ATOM 698 N N . THR A 1 88 ? -0.531 -1.297 23.245 1.00 39.44 88 THR A N 1
ATOM 699 C CA . THR A 1 88 ? 0.895 -1.227 22.892 1.00 39.44 88 THR A CA 1
ATOM 700 C C . THR A 1 88 ? 1.555 0.139 23.148 1.00 39.44 88 THR A C 1
ATOM 702 O O . THR A 1 88 ? 2.631 0.396 22.601 1.00 39.44 88 THR A O 1
ATOM 705 N N . GLY A 1 89 ? 0.937 1.037 23.926 1.00 46.69 89 GLY A N 1
ATOM 706 C CA . GLY A 1 89 ? 1.499 2.350 24.294 1.00 46.69 89 GLY A CA 1
ATOM 707 C C . GLY A 1 89 ? 0.793 3.563 23.656 1.00 46.69 89 GLY A C 1
ATOM 708 O O . GLY A 1 89 ? -0.297 3.406 23.101 1.00 46.69 89 GLY A O 1
ATOM 709 N N . PRO A 1 90 ? 1.378 4.779 23.759 1.00 50.25 90 PRO A N 1
ATOM 710 C CA . PRO A 1 90 ? 0.768 6.017 23.259 1.00 50.25 90 PRO A CA 1
ATOM 711 C C . PRO A 1 90 ? 0.557 5.994 21.737 1.00 50.25 90 PRO A C 1
ATOM 713 O O . PRO A 1 90 ? 1.232 5.254 21.017 1.00 50.25 90 PRO A O 1
ATOM 716 N N . LEU A 1 91 ? -0.385 6.802 21.246 1.00 52.00 91 LEU A N 1
ATOM 717 C CA . LEU A 1 91 ? -0.729 6.910 19.829 1.00 52.00 91 LEU A CA 1
ATOM 718 C C . LEU A 1 91 ? 0.443 7.475 19.003 1.00 52.00 91 LEU A C 1
ATOM 720 O O . LEU A 1 91 ? 0.754 8.660 19.073 1.00 52.00 91 LEU A O 1
ATOM 724 N N . VAL A 1 92 ? 1.072 6.631 18.180 1.00 55.19 92 VAL A N 1
ATOM 725 C CA . VAL A 1 92 ? 2.190 7.002 17.283 1.00 55.19 92 VAL A CA 1
ATOM 726 C C . VAL A 1 92 ? 1.712 6.989 15.824 1.00 55.19 92 VAL A C 1
ATOM 728 O O . VAL A 1 92 ? 2.226 6.240 14.991 1.00 55.19 92 VAL A O 1
ATOM 731 N N . TYR A 1 93 ? 0.656 7.753 15.520 1.00 61.56 93 TYR A N 1
ATOM 732 C CA . TYR A 1 93 ? 0.114 7.881 14.161 1.00 61.56 93 TYR A CA 1
ATOM 733 C C . TYR A 1 93 ? -0.049 9.356 13.750 1.00 61.56 93 TYR A C 1
ATOM 735 O O . TYR A 1 93 ? -0.460 10.169 14.586 1.00 61.56 93 TYR A O 1
ATOM 743 N N . PRO A 1 94 ? 0.246 9.721 12.483 1.00 70.06 94 PRO A N 1
ATOM 744 C CA . PRO A 1 94 ? 0.093 11.099 12.012 1.00 70.06 94 PRO A CA 1
ATOM 745 C C . PRO A 1 94 ? -1.385 11.512 11.863 1.00 70.06 94 PRO A C 1
ATOM 747 O O . PRO A 1 94 ? -2.299 10.702 12.025 1.00 70.06 94 PRO A O 1
ATOM 750 N N . ALA A 1 95 ? -1.629 12.790 11.551 1.00 72.50 95 ALA A N 1
ATOM 751 C CA . ALA A 1 95 ? -2.954 13.421 11.625 1.00 72.50 95 ALA A CA 1
ATOM 752 C C . ALA A 1 95 ? -4.073 12.724 10.819 1.00 72.50 95 ALA A C 1
ATOM 754 O O . ALA A 1 95 ? -5.233 12.738 11.232 1.00 72.50 95 ALA A O 1
ATOM 755 N N . GLY A 1 96 ? -3.748 12.081 9.691 1.00 70.50 96 GLY A N 1
ATOM 756 C CA . GLY A 1 96 ? -4.724 11.378 8.850 1.00 70.50 96 GLY A CA 1
ATOM 757 C C . GLY A 1 96 ? -5.432 10.235 9.579 1.00 70.50 96 GLY A C 1
ATOM 758 O O . GLY A 1 96 ? -6.623 10.012 9.367 1.00 70.50 96 GLY A O 1
ATOM 759 N N . HIS A 1 97 ? -4.736 9.561 10.497 1.00 78.50 97 HIS A N 1
ATOM 760 C CA . HIS A 1 97 ? -5.329 8.524 11.340 1.00 78.50 97 HIS A CA 1
ATOM 761 C C . HIS A 1 97 ? -6.480 9.067 12.200 1.00 78.50 97 HIS A C 1
ATOM 763 O O . HIS A 1 97 ? -7.547 8.457 12.260 1.00 78.50 97 HIS A O 1
ATOM 769 N N . VAL A 1 98 ? -6.283 10.235 12.815 1.00 72.12 98 VAL A N 1
ATOM 770 C CA . VAL A 1 98 ? -7.250 10.855 13.735 1.00 72.12 98 VAL A CA 1
ATOM 771 C C . VAL A 1 98 ? -8.551 11.172 13.021 1.00 72.12 98 VAL A C 1
ATOM 773 O O . VAL A 1 98 ? -9.624 10.861 13.534 1.00 72.12 98 VAL A O 1
ATOM 776 N N . TYR A 1 99 ? -8.465 11.761 11.826 1.00 79.56 99 TYR A 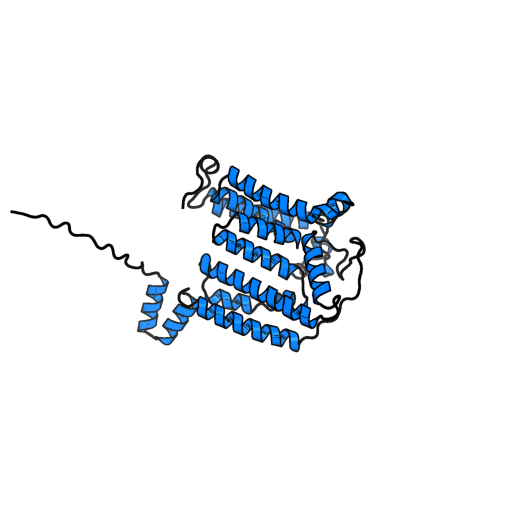N 1
ATOM 777 C CA . TYR A 1 99 ? -9.645 12.122 11.045 1.00 79.56 99 TYR A CA 1
ATOM 778 C C . TYR A 1 99 ? -10.448 10.890 10.637 1.00 79.56 99 TYR A C 1
ATOM 780 O O . TYR A 1 99 ? -11.665 10.864 10.816 1.00 79.56 99 TYR A O 1
ATOM 788 N N . ILE A 1 100 ? -9.775 9.843 10.155 1.00 80.56 100 ILE A N 1
ATOM 789 C CA . ILE A 1 100 ? -10.453 8.613 9.740 1.00 80.56 100 ILE A CA 1
ATOM 790 C C . ILE A 1 100 ? -11.130 7.938 10.933 1.00 80.56 100 ILE A C 1
ATOM 792 O O . ILE A 1 100 ? -12.304 7.583 10.843 1.00 80.56 100 ILE A O 1
ATOM 796 N N . TYR A 1 101 ? -10.437 7.800 12.065 1.00 78.94 101 TYR A N 1
ATOM 797 C CA . TYR A 1 101 ? -11.014 7.149 13.241 1.00 78.94 101 TYR A CA 1
ATOM 798 C C . TYR A 1 101 ? -12.083 8.000 13.933 1.00 78.94 101 TYR A C 1
ATOM 800 O O . TYR A 1 101 ? -13.006 7.437 14.512 1.00 78.94 101 TYR A O 1
ATOM 808 N N . SER A 1 102 ? -12.044 9.327 13.795 1.00 73.00 102 SER A N 1
ATOM 809 C CA . SER A 1 102 ? -13.126 10.213 14.242 1.00 73.00 102 SER A CA 1
ATOM 810 C C . SER A 1 102 ? -14.400 10.016 13.414 1.00 73.00 102 SER A C 1
ATOM 812 O O . SER A 1 102 ? -15.490 9.925 13.977 1.00 73.00 102 SER A O 1
ATOM 814 N N . ILE A 1 103 ? -14.272 9.875 12.089 1.00 82.69 103 ILE A N 1
ATOM 815 C CA . ILE A 1 103 ? -15.403 9.540 11.209 1.00 82.69 103 ILE A CA 1
ATOM 816 C C . ILE A 1 103 ? -15.941 8.148 11.551 1.00 82.69 103 ILE A C 1
ATOM 818 O O . ILE A 1 103 ? -17.145 7.990 11.727 1.00 82.69 103 ILE A O 1
ATOM 822 N N . LEU A 1 104 ? -15.066 7.147 11.697 1.00 82.94 104 LEU A N 1
ATOM 823 C CA . LEU A 1 104 ? -15.476 5.790 12.070 1.00 82.94 104 LEU A CA 1
ATOM 824 C C . LEU A 1 104 ? -16.195 5.770 13.420 1.00 82.94 104 LEU A C 1
ATOM 826 O O . LEU A 1 104 ? -17.244 5.143 13.530 1.00 82.94 104 LEU A O 1
ATOM 830 N N . HIS A 1 105 ? -15.680 6.482 14.424 1.00 79.50 105 HIS A N 1
ATOM 831 C CA . HIS A 1 105 ? -16.309 6.606 15.737 1.00 79.50 105 HIS A CA 1
ATOM 832 C C . HIS A 1 105 ? -17.713 7.209 15.633 1.00 79.50 105 HIS A C 1
ATOM 834 O O . HIS A 1 105 ? -18.650 6.688 16.231 1.00 79.50 105 HIS A O 1
ATOM 840 N N . TRP A 1 106 ? -17.882 8.265 14.833 1.00 81.75 106 TRP A N 1
ATOM 841 C CA . TRP A 1 106 ? -19.188 8.880 14.602 1.00 81.75 106 TRP A CA 1
ATOM 842 C C . TRP A 1 106 ? -20.171 7.927 13.899 1.00 81.75 106 TRP A C 1
ATOM 844 O O . TRP A 1 106 ? -21.284 7.738 14.385 1.00 81.75 106 TRP A O 1
ATOM 854 N N . VAL A 1 107 ? -19.749 7.263 12.815 1.00 86.81 107 VAL A N 1
ATOM 855 C CA . VAL A 1 107 ? -20.601 6.326 12.053 1.00 86.81 107 VAL A CA 1
ATOM 856 C C . VAL A 1 107 ? -20.996 5.098 12.882 1.00 86.81 107 VAL A C 1
ATOM 858 O O . VAL A 1 107 ? -22.082 4.560 12.707 1.00 86.81 107 VAL A O 1
ATOM 861 N N . THR A 1 108 ? -20.143 4.658 13.807 1.00 86.56 108 THR A N 1
ATOM 862 C CA . THR A 1 108 ? -20.350 3.445 14.622 1.00 86.56 108 THR A CA 1
ATOM 863 C C . THR A 1 108 ? -21.063 3.720 15.946 1.00 86.56 108 THR A C 1
ATOM 865 O O . THR A 1 108 ? -20.857 3.004 16.924 1.00 86.56 108 THR A O 1
ATOM 868 N N . ASN A 1 109 ? -21.898 4.763 15.997 1.00 85.06 109 ASN A N 1
ATOM 869 C CA . ASN A 1 109 ? -22.614 5.183 17.202 1.00 85.06 109 ASN A CA 1
ATOM 870 C C . ASN A 1 109 ? -21.668 5.369 18.405 1.00 85.06 109 ASN A C 1
ATOM 872 O O . ASN A 1 109 ? -21.783 4.700 19.432 1.00 85.06 109 ASN A O 1
ATOM 876 N N . ASN A 1 110 ? -20.677 6.246 18.242 1.00 79.25 110 ASN A N 1
ATOM 877 C CA . ASN A 1 110 ? -19.610 6.484 19.217 1.00 79.25 110 ASN A CA 1
ATOM 878 C C . ASN A 1 110 ? -18.789 5.224 19.558 1.00 79.25 110 ASN A C 1
ATOM 880 O O . ASN A 1 110 ? -18.447 4.984 20.715 1.00 79.25 110 ASN A O 1
ATOM 884 N N . GLY A 1 111 ? -18.500 4.393 18.550 1.00 75.44 111 GLY A N 1
ATOM 885 C CA . GLY A 1 111 ? -17.709 3.168 18.707 1.00 75.44 111 GLY A CA 1
ATOM 886 C C . GLY A 1 111 ? -18.451 1.982 19.331 1.00 75.44 111 GLY A C 1
ATOM 887 O O . GLY A 1 111 ? -17.827 0.949 19.570 1.00 75.44 111 GLY A O 1
ATOM 888 N N . GLN A 1 112 ? -19.756 2.096 19.598 1.00 76.69 112 GLN A N 1
ATOM 889 C CA . GLN A 1 112 ? -20.539 1.009 20.193 1.00 76.69 112 GLN A CA 1
ATOM 890 C C . GLN A 1 112 ? -20.917 -0.076 19.176 1.00 76.69 112 GLN A C 1
ATOM 892 O O . GLN A 1 112 ? -20.984 -1.255 19.529 1.00 76.69 112 GLN A O 1
ATOM 897 N N . ASP A 1 113 ? -21.126 0.293 17.909 1.00 84.12 113 ASP A N 1
ATOM 898 C CA . ASP A 1 113 ? -21.471 -0.657 16.852 1.00 84.12 113 ASP A CA 1
ATOM 899 C C . ASP A 1 113 ? -20.220 -1.248 16.186 1.00 84.12 113 ASP A C 1
ATOM 901 O O . ASP A 1 113 ? -19.781 -0.864 15.095 1.00 84.12 113 ASP A O 1
ATOM 905 N N . ILE A 1 114 ? -19.635 -2.232 16.869 1.00 83.19 114 ILE A N 1
ATOM 906 C CA . ILE A 1 114 ? -18.462 -2.969 16.384 1.00 83.19 114 ILE A CA 1
ATOM 907 C C . ILE A 1 114 ? -18.798 -3.769 15.124 1.00 83.19 114 ILE A C 1
ATOM 909 O O . ILE A 1 114 ? -17.943 -3.948 14.259 1.00 83.19 114 ILE A O 1
ATOM 913 N N . ARG A 1 115 ? -20.040 -4.239 14.981 1.00 86.81 115 ARG A N 1
ATOM 914 C CA . ARG A 1 115 ? -20.437 -5.054 13.832 1.00 86.81 115 ARG A CA 1
ATOM 915 C C . ARG A 1 115 ? -20.486 -4.211 12.564 1.00 86.81 115 ARG A C 1
ATOM 917 O O . ARG A 1 115 ? -19.961 -4.637 11.535 1.00 86.81 115 ARG A O 1
ATOM 924 N N . LEU A 1 116 ? -21.024 -2.998 12.649 1.00 89.25 116 LEU A N 1
ATOM 925 C CA . LEU A 1 116 ? -20.935 -2.022 11.569 1.00 89.25 116 LEU A CA 1
ATOM 926 C C . LEU A 1 116 ? -19.473 -1.705 11.229 1.00 89.25 116 LEU A C 1
ATOM 928 O O . LEU A 1 116 ? -19.109 -1.717 10.052 1.00 89.25 116 LEU A O 1
ATOM 932 N N . ALA A 1 117 ? -18.612 -1.513 12.235 1.00 87.50 117 ALA A N 1
ATOM 933 C CA . ALA A 1 117 ? -17.181 -1.299 12.011 1.00 87.50 117 ALA A CA 1
ATOM 934 C C . ALA A 1 117 ? -16.535 -2.463 11.237 1.00 87.50 117 ALA A C 1
ATOM 936 O O . ALA A 1 117 ? -15.794 -2.235 10.280 1.00 87.50 117 ALA A O 1
ATOM 937 N N . GLN A 1 118 ? -16.858 -3.712 11.590 1.00 89.00 118 GLN A N 1
ATOM 938 C CA . GLN A 1 118 ? -16.372 -4.898 10.880 1.00 89.00 118 GLN A CA 1
ATOM 939 C C . GLN A 1 118 ? -16.801 -4.921 9.410 1.00 89.00 118 GLN A C 1
ATOM 941 O O . GLN A 1 118 ? -15.975 -5.223 8.547 1.00 89.00 118 GLN A O 1
ATOM 946 N N . TYR A 1 119 ? -18.047 -4.559 9.099 1.00 94.44 119 TYR A N 1
ATOM 947 C CA . TYR A 1 119 ? -18.506 -4.474 7.709 1.00 94.44 119 TYR A CA 1
ATOM 948 C C . TYR A 1 119 ? -17.840 -3.332 6.931 1.00 94.44 119 TYR A C 1
ATOM 950 O O . TYR A 1 119 ? -17.488 -3.512 5.765 1.00 94.44 119 TYR A O 1
ATOM 958 N N . ILE A 1 120 ? -17.582 -2.186 7.569 1.00 94.44 120 ILE A N 1
ATOM 959 C CA . ILE A 1 120 ? -16.814 -1.094 6.952 1.00 94.44 120 ILE A CA 1
ATOM 960 C C . ILE A 1 120 ? -15.393 -1.568 6.612 1.00 94.44 120 ILE A C 1
ATOM 962 O O . ILE A 1 120 ? -14.912 -1.360 5.496 1.00 94.44 120 ILE A O 1
ATOM 966 N N . PHE A 1 121 ? -14.733 -2.271 7.534 1.00 93.62 121 PHE A N 1
ATOM 967 C CA . PHE A 1 121 ? -13.398 -2.819 7.294 1.00 93.62 121 PHE A CA 1
ATOM 968 C C . PHE A 1 121 ? -13.376 -3.971 6.286 1.00 93.62 121 PHE A C 1
ATOM 970 O O . PHE A 1 121 ? -12.380 -4.120 5.577 1.00 93.62 121 PHE A O 1
ATOM 977 N N . LEU A 1 122 ? -14.454 -4.751 6.163 1.00 95.81 122 LEU A N 1
ATOM 978 C CA . LEU A 1 122 ? -14.634 -5.673 5.041 1.00 95.81 122 LEU A CA 1
ATOM 979 C C . LEU A 1 122 ? -14.657 -4.901 3.714 1.00 95.81 122 LEU A C 1
ATOM 981 O O . LEU A 1 122 ? -13.979 -5.294 2.771 1.00 95.81 122 LEU A O 1
ATOM 985 N N . GLY A 1 123 ? -15.343 -3.758 3.656 1.00 96.81 123 GLY A N 1
ATOM 986 C CA . GLY A 1 123 ? -15.289 -2.854 2.505 1.00 96.81 123 GLY A CA 1
ATOM 987 C C . GLY A 1 123 ? -13.861 -2.399 2.181 1.00 96.81 123 GLY A C 1
ATOM 988 O O . GLY A 1 123 ? -13.412 -2.539 1.043 1.00 96.81 123 GLY A O 1
ATOM 989 N N . PHE A 1 124 ? -13.109 -1.929 3.182 1.00 96.69 124 PHE A N 1
ATOM 990 C CA . PHE A 1 124 ? -11.700 -1.548 2.998 1.00 96.69 124 PHE A CA 1
ATOM 991 C C . PHE A 1 124 ? -10.841 -2.714 2.503 1.00 96.69 124 PHE A C 1
ATOM 993 O O . PHE A 1 124 ? -10.016 -2.539 1.609 1.00 96.69 124 PHE A O 1
ATOM 1000 N N . TYR A 1 125 ? -11.062 -3.914 3.037 1.00 96.75 125 TYR A N 1
ATOM 1001 C CA . TYR A 1 125 ? -10.383 -5.123 2.589 1.00 96.75 125 TYR A CA 1
ATOM 1002 C C . TYR A 1 125 ? -10.643 -5.413 1.106 1.00 96.75 125 TYR A C 1
ATOM 1004 O O . TYR A 1 125 ? -9.692 -5.607 0.346 1.00 96.75 125 TYR A O 1
ATOM 1012 N N . LEU A 1 126 ? -11.911 -5.380 0.684 1.00 97.75 126 LEU A N 1
ATOM 1013 C CA . LEU A 1 126 ? -12.321 -5.631 -0.699 1.00 97.75 126 LEU A CA 1
ATOM 1014 C C . LEU A 1 126 ? -11.720 -4.606 -1.669 1.00 97.75 126 LEU A C 1
ATOM 1016 O O . LEU A 1 126 ? -11.269 -4.972 -2.757 1.00 97.75 126 LEU A O 1
ATOM 1020 N N . ILE A 1 127 ? -11.648 -3.333 -1.267 1.00 97.81 127 ILE A N 1
ATOM 1021 C CA . ILE A 1 127 ? -10.976 -2.282 -2.044 1.00 97.81 127 ILE A CA 1
ATOM 1022 C C . ILE A 1 127 ? -9.480 -2.590 -2.173 1.00 97.81 127 ILE A C 1
ATOM 1024 O O . ILE A 1 127 ? -8.935 -2.521 -3.277 1.00 97.81 127 ILE A O 1
ATOM 1028 N N . THR A 1 128 ? -8.817 -2.980 -1.080 1.00 97.31 128 THR A N 1
ATOM 1029 C CA . THR A 1 128 ? -7.392 -3.336 -1.093 1.00 97.31 128 THR A CA 1
ATOM 1030 C C . THR A 1 128 ? -7.100 -4.482 -2.054 1.00 97.31 128 THR A C 1
ATOM 1032 O O . THR A 1 128 ? -6.232 -4.345 -2.919 1.00 97.31 128 THR A O 1
ATOM 1035 N N . ILE A 1 129 ? -7.813 -5.607 -1.944 1.00 96.69 129 ILE A N 1
ATOM 1036 C CA . ILE A 1 129 ? -7.570 -6.759 -2.827 1.00 96.69 129 ILE A CA 1
ATOM 1037 C C . ILE A 1 129 ? -7.910 -6.429 -4.285 1.00 96.69 129 ILE A C 1
ATOM 1039 O O . ILE A 1 129 ? -7.174 -6.825 -5.187 1.00 96.69 129 ILE A O 1
ATOM 1043 N N . SER A 1 130 ? -8.937 -5.607 -4.528 1.00 97.00 130 SER A N 1
ATOM 1044 C CA . SER A 1 130 ? -9.276 -5.125 -5.872 1.00 97.00 130 SER A CA 1
ATOM 1045 C C . SER A 1 130 ? -8.155 -4.271 -6.470 1.00 97.00 130 SER A C 1
ATOM 1047 O O . SER A 1 130 ? -7.802 -4.450 -7.637 1.00 97.00 130 SER A O 1
ATOM 1049 N N . ALA A 1 131 ? -7.544 -3.382 -5.679 1.00 97.31 131 ALA A N 1
ATOM 1050 C CA . ALA A 1 131 ? -6.391 -2.595 -6.110 1.00 97.31 131 ALA A CA 1
ATOM 1051 C C . ALA A 1 131 ? -5.184 -3.493 -6.437 1.00 97.31 131 ALA A C 1
ATOM 1053 O O . ALA A 1 131 ? -4.543 -3.302 -7.472 1.00 97.31 131 ALA A O 1
ATOM 1054 N N . ILE A 1 132 ? -4.915 -4.518 -5.619 1.00 96.06 132 ILE A N 1
ATOM 1055 C CA . ILE A 1 132 ? -3.858 -5.512 -5.878 1.00 96.06 132 ILE A CA 1
ATOM 1056 C C . ILE A 1 132 ? -4.118 -6.255 -7.196 1.00 96.06 132 ILE A C 1
ATOM 1058 O O . ILE A 1 132 ? -3.223 -6.356 -8.037 1.00 96.06 132 ILE A O 1
ATOM 1062 N N . PHE A 1 133 ? -5.345 -6.722 -7.434 1.00 96.19 133 PHE A N 1
ATOM 1063 C CA . PHE A 1 133 ? -5.700 -7.395 -8.685 1.00 96.19 133 PHE A CA 1
ATOM 1064 C C . PHE A 1 133 ? -5.598 -6.467 -9.897 1.00 96.19 133 PHE A C 1
ATOM 1066 O O . PHE A 1 133 ? -5.105 -6.878 -10.950 1.00 96.19 133 PHE A O 1
ATOM 1073 N N . ALA A 1 134 ? -5.974 -5.197 -9.755 1.00 95.75 134 ALA A N 1
ATOM 1074 C CA . ALA A 1 134 ? -5.800 -4.205 -10.808 1.00 95.75 134 ALA A CA 1
ATOM 1075 C C . ALA A 1 134 ? -4.311 -3.967 -11.135 1.00 95.75 134 ALA A C 1
ATOM 1077 O O . ALA A 1 134 ? -3.944 -3.866 -12.310 1.00 95.75 134 ALA A O 1
ATOM 1078 N N . ILE A 1 135 ? -3.433 -3.959 -10.122 1.00 95.62 135 ILE A N 1
ATOM 1079 C CA . ILE A 1 135 ? -1.973 -3.916 -10.307 1.00 95.62 135 ILE A CA 1
ATOM 1080 C C . ILE A 1 135 ? -1.486 -5.169 -11.037 1.00 95.62 135 ILE A C 1
ATOM 1082 O O . ILE A 1 135 ? -0.699 -5.048 -11.977 1.00 95.62 135 ILE A O 1
ATOM 1086 N N . PHE A 1 136 ? -1.957 -6.363 -10.667 1.00 94.12 136 PHE A N 1
ATOM 1087 C CA . PHE A 1 136 ? -1.585 -7.607 -11.351 1.00 94.12 136 PHE A CA 1
ATOM 1088 C C . PHE A 1 136 ? -1.969 -7.544 -12.830 1.00 94.12 136 PHE A C 1
ATOM 1090 O O . PHE A 1 136 ? -1.120 -7.757 -13.692 1.00 94.12 136 PHE A O 1
ATOM 1097 N N . TYR A 1 137 ? -3.209 -7.157 -13.136 1.00 93.00 137 TYR A N 1
ATOM 1098 C CA . TYR A 1 137 ? -3.678 -7.019 -14.515 1.00 93.00 137 TYR A CA 1
ATOM 1099 C C . TYR A 1 137 ? -2.853 -6.016 -15.334 1.00 93.00 137 TYR A C 1
ATOM 1101 O O . TYR A 1 137 ? -2.559 -6.259 -16.509 1.00 93.00 137 TYR A O 1
ATOM 1109 N N . ARG A 1 138 ? -2.479 -4.885 -14.720 1.00 92.12 138 ARG A N 1
ATOM 1110 C CA . ARG A 1 138 ? -1.745 -3.808 -15.393 1.00 92.12 138 ARG A CA 1
ATOM 1111 C C . ARG A 1 138 ? -0.267 -4.130 -15.589 1.00 92.12 138 ARG A C 1
ATOM 1113 O O . ARG A 1 138 ? 0.265 -3.845 -16.657 1.00 92.12 138 ARG A O 1
ATOM 1120 N N . SER A 1 139 ? 0.382 -4.681 -14.569 1.00 89.44 139 SER A N 1
ATOM 1121 C CA . SER A 1 139 ? 1.819 -4.967 -14.574 1.00 89.44 139 SER A CA 1
ATOM 1122 C C . SER A 1 139 ? 2.158 -6.256 -15.324 1.00 89.44 139 SER A C 1
ATOM 1124 O O . SER A 1 139 ? 3.208 -6.326 -15.953 1.00 89.44 139 SER A O 1
ATOM 1126 N N . ARG A 1 140 ? 1.276 -7.268 -15.272 1.00 88.56 140 ARG A N 1
ATOM 1127 C CA . ARG A 1 140 ? 1.480 -8.617 -15.835 1.00 88.56 140 ARG A CA 1
ATOM 1128 C C . ARG A 1 140 ? 2.813 -9.266 -15.436 1.00 88.56 140 ARG A C 1
ATOM 1130 O O . ARG A 1 140 ? 3.341 -10.096 -16.170 1.00 88.56 140 ARG A O 1
ATOM 1137 N N . VAL A 1 141 ? 3.356 -8.874 -14.281 1.00 84.56 141 VAL A N 1
ATOM 1138 C CA . VAL A 1 141 ? 4.634 -9.384 -13.754 1.00 84.56 141 VAL A CA 1
ATOM 1139 C C . VAL A 1 141 ? 4.455 -10.762 -13.115 1.00 84.56 141 VAL A C 1
ATOM 1141 O O . VAL A 1 141 ? 5.362 -11.587 -13.166 1.00 84.56 141 VAL A O 1
ATOM 1144 N N . ALA A 1 142 ? 3.283 -11.024 -12.534 1.00 88.06 142 ALA A N 1
ATOM 1145 C CA . ALA A 1 142 ? 2.945 -12.297 -11.912 1.00 88.06 142 ALA A CA 1
ATOM 1146 C C . ALA A 1 142 ? 1.938 -13.080 -12.773 1.00 88.06 142 ALA A C 1
ATOM 1148 O O . ALA A 1 142 ? 1.165 -12.477 -13.509 1.00 88.06 142 ALA A O 1
ATOM 1149 N N . PRO A 1 143 ? 1.899 -14.417 -12.698 1.00 90.44 143 PRO A N 1
ATOM 1150 C CA . PRO A 1 143 ? 0.826 -15.189 -13.317 1.00 90.44 143 PRO A CA 1
ATOM 1151 C C . PRO A 1 143 ? -0.536 -14.968 -12.622 1.00 90.44 143 PRO A C 1
ATOM 1153 O O . PRO A 1 143 ? -0.564 -14.800 -11.399 1.00 90.44 143 PRO A O 1
ATOM 1156 N N . PRO A 1 144 ? -1.668 -15.054 -13.344 1.00 91.50 144 PRO A N 1
ATOM 1157 C CA . PRO A 1 144 ? -3.028 -14.936 -12.802 1.00 91.50 144 PRO A CA 1
ATOM 1158 C C . PRO A 1 144 ? -3.322 -15.767 -11.550 1.00 91.50 144 PRO A C 1
ATOM 1160 O O . PRO A 1 144 ? -3.965 -15.264 -10.630 1.00 91.50 144 PRO A O 1
ATOM 1163 N N . TRP A 1 145 ? -2.829 -17.009 -11.478 1.00 91.56 145 TRP A N 1
ATOM 1164 C CA . TRP A 1 145 ? -3.070 -17.903 -10.338 1.00 91.56 145 TRP A CA 1
ATOM 1165 C C . TRP A 1 145 ? -2.592 -17.327 -8.996 1.00 91.56 145 TRP A C 1
ATOM 1167 O O . TRP A 1 145 ? -3.144 -17.663 -7.950 1.00 91.56 145 TRP A O 1
ATOM 1177 N N . THR A 1 146 ? -1.617 -16.410 -9.004 1.00 92.50 146 THR A N 1
ATOM 1178 C CA . THR A 1 146 ? -1.130 -15.736 -7.787 1.00 92.50 146 THR A CA 1
ATOM 1179 C C . THR A 1 146 ? -2.207 -14.911 -7.082 1.00 92.50 146 THR A C 1
ATOM 1181 O O . THR A 1 146 ? -2.116 -14.711 -5.873 1.00 92.50 146 THR A O 1
ATOM 1184 N N . ALA A 1 147 ? -3.261 -14.489 -7.792 1.00 92.75 147 ALA A N 1
ATOM 1185 C CA . ALA A 1 147 ? -4.407 -13.808 -7.193 1.00 92.75 147 ALA A CA 1
ATOM 1186 C C . ALA A 1 147 ? -5.115 -14.678 -6.141 1.00 92.75 147 ALA A C 1
ATOM 1188 O O . ALA A 1 147 ? -5.558 -14.163 -5.118 1.00 92.75 147 ALA A O 1
ATOM 1189 N N . ILE A 1 148 ? -5.139 -16.000 -6.343 1.00 93.12 148 ILE A N 1
ATOM 1190 C CA . ILE A 1 148 ? -5.729 -16.955 -5.397 1.00 93.12 148 ILE A CA 1
ATOM 1191 C C . ILE A 1 148 ? -4.961 -16.923 -4.069 1.00 93.12 148 ILE A C 1
ATOM 1193 O O . ILE A 1 148 ? -5.567 -16.908 -3.001 1.00 93.12 148 ILE A O 1
ATOM 1197 N N . LEU A 1 149 ? -3.625 -16.834 -4.113 1.00 93.19 149 LEU A N 1
ATOM 1198 C CA . LEU A 1 149 ? -2.804 -16.784 -2.900 1.00 93.19 149 LEU A CA 1
ATOM 1199 C C . LEU A 1 149 ? -3.094 -15.547 -2.042 1.00 93.19 149 LEU A C 1
ATOM 1201 O O . LEU A 1 149 ? -3.075 -15.643 -0.814 1.00 93.19 149 LEU A O 1
ATOM 1205 N N . VAL A 1 150 ? -3.399 -14.405 -2.668 1.00 92.38 150 VAL A N 1
ATOM 1206 C CA . VAL A 1 150 ? -3.758 -13.170 -1.951 1.00 92.38 150 VAL A CA 1
ATOM 1207 C C . VAL A 1 150 ? -5.008 -13.393 -1.092 1.00 92.38 150 VAL A C 1
ATOM 1209 O O . VAL A 1 150 ? -4.988 -13.064 0.095 1.00 92.38 150 VAL A O 1
ATOM 1212 N N . CYS A 1 151 ? -6.037 -14.035 -1.654 1.00 93.12 151 CYS A N 1
ATOM 1213 C CA . CYS A 1 151 ? -7.276 -14.396 -0.956 1.00 93.12 151 CYS A CA 1
ATOM 1214 C C . CYS A 1 151 ? -7.049 -15.413 0.173 1.00 93.12 151 CYS A C 1
ATOM 1216 O O . CYS A 1 151 ? -7.688 -15.357 1.211 1.00 93.12 151 CYS A O 1
ATOM 1218 N N . THR A 1 152 ? -6.074 -16.317 0.062 1.00 91.88 152 THR A N 1
ATOM 1219 C CA . THR A 1 152 ? -5.829 -17.313 1.130 1.00 91.88 152 THR A CA 1
ATOM 1220 C C . THR A 1 152 ? -5.152 -16.754 2.394 1.00 91.88 152 THR A C 1
ATOM 1222 O O . THR A 1 152 ? -4.902 -17.484 3.358 1.00 91.88 152 THR A O 1
ATOM 1225 N N . SER A 1 153 ? -4.837 -15.455 2.433 1.00 92.06 153 SER A N 1
ATOM 1226 C CA . SER A 1 153 ? -4.090 -14.852 3.536 1.00 92.06 153 SER A CA 1
ATOM 1227 C C . SER A 1 153 ? -4.933 -14.698 4.806 1.00 92.06 153 SER A C 1
ATOM 1229 O O . SER A 1 153 ? -5.661 -13.718 4.990 1.00 92.06 153 SER A O 1
ATOM 1231 N N . LYS A 1 154 ? -4.746 -15.615 5.764 1.00 87.56 154 LYS A N 1
ATOM 1232 C CA . LYS A 1 154 ? -5.334 -15.516 7.118 1.00 87.56 154 LYS A CA 1
ATOM 1233 C C . LYS A 1 154 ? -4.973 -14.204 7.825 1.00 87.56 154 LYS A C 1
ATOM 1235 O O . LYS A 1 154 ? -5.762 -13.665 8.599 1.00 87.56 154 LYS A O 1
ATOM 1240 N N . ARG A 1 155 ? -3.772 -13.677 7.563 1.00 86.00 155 ARG A N 1
ATOM 1241 C CA . ARG A 1 155 ? -3.285 -12.445 8.193 1.00 86.00 155 ARG A CA 1
ATOM 1242 C C .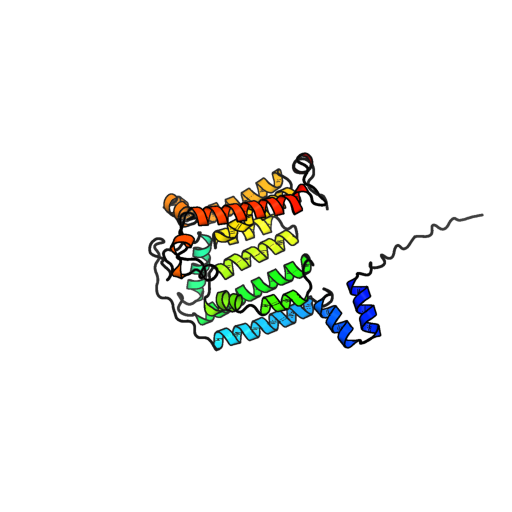 ARG A 1 155 ? -4.047 -11.217 7.703 1.00 86.00 155 ARG A C 1
ATOM 1244 O O . ARG A 1 155 ? -4.356 -10.365 8.529 1.00 86.00 155 ARG A O 1
ATOM 1251 N N . LEU A 1 156 ? -4.368 -11.131 6.409 1.00 90.19 156 LEU A N 1
ATOM 1252 C CA . LEU A 1 156 ? -5.169 -10.018 5.890 1.00 90.19 156 LEU A CA 1
ATOM 1253 C C . LEU A 1 156 ? -6.575 -10.036 6.496 1.00 90.19 156 LEU A C 1
ATOM 1255 O O . LEU A 1 156 ? -6.982 -9.044 7.092 1.00 90.19 156 LEU A O 1
ATOM 1259 N N . HIS A 1 157 ? -7.248 -11.187 6.473 1.00 90.38 157 HIS A N 1
ATOM 1260 C CA . HIS A 1 157 ? -8.550 -11.364 7.120 1.00 90.38 157 HIS A CA 1
ATOM 1261 C C . HIS A 1 157 ? -8.544 -10.911 8.585 1.00 90.38 157 HIS A C 1
ATOM 1263 O O . HIS A 1 157 ? -9.405 -10.143 9.008 1.00 90.38 157 HIS A O 1
ATOM 1269 N N . SER A 1 158 ? -7.530 -11.323 9.353 1.00 86.00 158 SER A N 1
ATOM 1270 C CA . SER A 1 158 ? -7.399 -10.922 10.755 1.00 86.00 158 SER A CA 1
ATOM 1271 C C . SER A 1 158 ? -7.187 -9.415 10.928 1.00 86.00 158 SER A C 1
ATOM 1273 O O . SER A 1 158 ? -7.856 -8.803 11.757 1.00 86.00 158 SER A O 1
ATOM 1275 N N . ILE A 1 159 ? -6.288 -8.806 10.149 1.00 86.88 159 ILE A N 1
ATOM 1276 C CA . ILE A 1 159 ? -5.973 -7.372 10.241 1.00 86.88 159 ILE A CA 1
ATOM 1277 C C . ILE A 1 159 ? -7.211 -6.518 9.963 1.00 86.88 159 ILE A C 1
ATOM 1279 O O . ILE A 1 159 ? -7.478 -5.585 10.719 1.00 86.88 159 ILE A O 1
ATOM 1283 N N . TYR A 1 160 ? -7.961 -6.843 8.909 1.00 89.19 160 TYR A N 1
ATOM 1284 C CA . TYR A 1 160 ? -9.119 -6.052 8.511 1.00 89.19 160 TYR A CA 1
ATOM 1285 C C . TYR A 1 160 ? -10.351 -6.380 9.357 1.00 89.19 160 TYR A C 1
ATOM 1287 O O . TYR A 1 160 ? -10.900 -5.487 9.980 1.00 89.19 160 TYR A O 1
ATOM 1295 N N . MET A 1 161 ? -10.772 -7.642 9.435 1.00 85.69 161 MET A N 1
ATOM 1296 C CA . MET A 1 161 ? -12.114 -7.998 9.928 1.00 85.69 161 MET A CA 1
ATOM 1297 C C . MET A 1 161 ? -12.161 -8.326 11.426 1.00 85.69 161 MET A C 1
ATOM 1299 O O . MET A 1 161 ? -13.226 -8.252 12.038 1.00 85.69 161 MET A O 1
ATOM 1303 N N . LEU A 1 162 ? -11.025 -8.717 12.017 1.00 81.94 162 LEU A N 1
ATOM 1304 C CA . LEU A 1 162 ? -10.955 -9.162 13.418 1.00 81.94 162 LEU A CA 1
ATOM 1305 C C . LEU A 1 162 ? -10.229 -8.182 14.336 1.00 81.94 162 LEU A C 1
ATOM 1307 O O . LEU A 1 162 ? -10.420 -8.223 15.544 1.00 81.94 162 LEU A O 1
ATOM 1311 N N . ARG A 1 163 ? -9.356 -7.339 13.788 1.00 79.19 163 ARG A N 1
ATOM 1312 C CA . ARG A 1 163 ? -8.568 -6.384 14.577 1.00 79.19 163 ARG A CA 1
ATOM 1313 C C . ARG A 1 163 ? -8.832 -4.932 14.216 1.00 79.19 163 ARG A C 1
ATOM 1315 O O . ARG A 1 163 ? -8.469 -4.066 15.002 1.00 79.19 163 ARG A O 1
ATOM 1322 N N . LEU A 1 164 ? -9.441 -4.672 13.054 1.00 83.94 164 LEU A N 1
ATOM 1323 C CA . LEU A 1 164 ? -9.780 -3.323 12.587 1.00 83.94 164 LEU A CA 1
ATOM 1324 C C . LEU A 1 164 ? -8.551 -2.393 12.618 1.00 83.94 164 LEU A C 1
ATOM 1326 O O . LEU A 1 164 ? -8.611 -1.233 13.032 1.00 83.94 164 LEU A O 1
ATOM 1330 N N . PHE A 1 165 ? -7.391 -2.940 12.242 1.00 82.38 165 PHE A N 1
ATOM 1331 C CA . PHE A 1 165 ? -6.116 -2.245 12.367 1.00 82.38 165 PHE A CA 1
ATOM 1332 C C . PHE A 1 165 ? -5.980 -1.136 11.330 1.00 82.38 165 PHE A C 1
ATOM 1334 O O . PHE A 1 165 ? -6.212 -1.339 10.137 1.00 82.38 165 PHE A O 1
ATOM 1341 N N . ASN A 1 166 ? -5.467 0.007 11.784 1.00 85.75 166 ASN A N 1
ATOM 1342 C CA . ASN A 1 166 ? -5.168 1.170 10.951 1.00 85.75 166 ASN A CA 1
ATOM 1343 C C . ASN A 1 166 ? -4.222 0.839 9.779 1.00 85.75 166 ASN A C 1
ATOM 1345 O O . ASN A 1 166 ? -4.299 1.452 8.716 1.00 85.75 166 ASN A O 1
ATOM 1349 N N . ASP A 1 167 ? -3.361 -0.175 9.942 1.00 86.75 167 ASP A N 1
ATOM 1350 C CA . ASP A 1 167 ? -2.533 -0.731 8.867 1.00 86.75 167 ASP A CA 1
ATOM 1351 C C . ASP A 1 167 ? -3.340 -1.090 7.619 1.00 86.75 167 ASP A C 1
ATOM 1353 O O . ASP A 1 167 ? -2.867 -0.861 6.511 1.00 86.75 167 ASP A O 1
ATOM 1357 N N . GLY A 1 168 ? -4.552 -1.630 7.780 1.00 90.31 168 GLY A N 1
ATOM 1358 C CA . GLY A 1 168 ? -5.405 -1.986 6.651 1.00 90.31 168 GLY A CA 1
ATOM 1359 C C . GLY A 1 168 ? -5.745 -0.765 5.798 1.00 90.31 168 GLY A C 1
ATOM 1360 O O . GLY A 1 168 ? -5.536 -0.766 4.589 1.00 90.31 168 GLY A O 1
ATOM 1361 N N . ILE A 1 169 ? -6.171 0.321 6.439 1.00 93.69 169 ILE A N 1
ATOM 1362 C CA . ILE A 1 169 ? -6.554 1.559 5.751 1.00 93.69 169 ILE A CA 1
ATOM 1363 C C . ILE A 1 169 ? -5.329 2.212 5.093 1.00 93.69 169 ILE A C 1
ATOM 1365 O O . ILE A 1 169 ? -5.385 2.590 3.923 1.00 93.69 169 ILE A O 1
ATOM 1369 N N . ALA A 1 170 ? -4.198 2.295 5.802 1.00 94.75 170 ALA A N 1
ATOM 1370 C CA . ALA A 1 170 ? -2.967 2.854 5.241 1.00 94.75 170 ALA A CA 1
ATOM 1371 C C . ALA A 1 170 ? -2.494 2.074 4.000 1.00 94.75 170 ALA A C 1
ATOM 1373 O O . ALA A 1 170 ? -2.170 2.666 2.968 1.00 94.75 170 ALA A O 1
ATOM 1374 N N . MET A 1 171 ? -2.499 0.739 4.075 1.00 95.38 171 MET A N 1
ATOM 1375 C CA . MET A 1 171 ? -2.088 -0.112 2.959 1.00 95.38 171 MET A CA 1
ATOM 1376 C C . MET A 1 171 ? -3.086 -0.065 1.797 1.00 95.38 171 MET A C 1
ATOM 1378 O O . MET A 1 171 ? -2.652 -0.109 0.648 1.00 95.38 171 MET A O 1
ATOM 1382 N N . MET A 1 172 ? -4.390 0.087 2.058 1.00 96.88 172 MET A N 1
ATOM 1383 C CA . MET A 1 172 ? -5.406 0.302 1.021 1.00 96.88 172 MET A CA 1
ATOM 1384 C C . MET A 1 172 ? -5.050 1.512 0.149 1.00 96.88 172 MET A C 1
ATOM 1386 O O . MET A 1 172 ? -4.928 1.383 -1.071 1.00 96.88 172 MET A O 1
ATOM 1390 N N . PHE A 1 173 ? -4.814 2.674 0.767 1.00 97.94 173 PHE A N 1
ATOM 1391 C CA . PHE A 1 173 ? -4.426 3.881 0.034 1.00 97.94 173 PHE A CA 1
ATOM 1392 C C . PHE A 1 173 ? -3.077 3.719 -0.669 1.00 97.94 173 PHE A C 1
ATOM 1394 O O . PHE A 1 173 ? -2.943 4.138 -1.817 1.00 97.94 173 PHE A O 1
ATOM 1401 N N . LEU A 1 174 ? -2.100 3.047 -0.053 1.00 97.81 174 LEU A N 1
ATOM 1402 C CA . LEU A 1 174 ? -0.827 2.753 -0.715 1.00 97.81 174 LEU A CA 1
ATOM 1403 C C . LEU A 1 174 ? -1.014 1.913 -1.991 1.00 97.81 174 LEU A C 1
ATOM 1405 O O . LEU A 1 174 ? -0.457 2.261 -3.031 1.00 97.81 174 LEU A O 1
ATOM 1409 N N . PHE A 1 175 ? -1.799 0.832 -1.955 1.00 97.75 175 PHE A N 1
ATOM 1410 C CA . PHE A 1 175 ? -2.037 0.011 -3.148 1.00 97.75 175 PHE A CA 1
ATOM 1411 C C . PHE A 1 175 ? -2.818 0.772 -4.224 1.00 97.75 175 PHE A C 1
ATOM 1413 O O . PHE A 1 175 ? -2.505 0.643 -5.408 1.00 97.75 175 PHE A O 1
ATOM 1420 N N . ILE A 1 176 ? -3.768 1.631 -3.844 1.00 98.31 176 ILE A N 1
ATOM 1421 C CA . ILE A 1 176 ? -4.428 2.539 -4.793 1.00 98.31 176 ILE A CA 1
ATOM 1422 C C . ILE A 1 176 ? -3.401 3.493 -5.423 1.00 98.31 176 ILE A C 1
ATOM 1424 O O . ILE A 1 176 ? -3.390 3.656 -6.642 1.00 98.31 176 ILE A O 1
ATOM 1428 N N . ALA A 1 177 ? -2.499 4.080 -4.632 1.00 97.94 177 ALA A N 1
ATOM 1429 C CA . ALA A 1 177 ? -1.442 4.952 -5.139 1.00 97.94 177 ALA A CA 1
ATOM 1430 C C . ALA A 1 177 ? -0.523 4.224 -6.132 1.00 97.94 177 ALA A C 1
ATOM 1432 O O . ALA A 1 177 ? -0.249 4.747 -7.211 1.00 97.94 177 ALA A O 1
ATOM 1433 N N . ILE A 1 178 ? -0.112 2.989 -5.822 1.00 96.81 178 ILE A N 1
ATOM 1434 C CA . ILE A 1 178 ? 0.685 2.152 -6.730 1.00 96.81 178 ILE A CA 1
ATOM 1435 C C . ILE A 1 178 ? -0.081 1.895 -8.032 1.00 96.81 178 ILE A C 1
ATOM 1437 O O . ILE A 1 178 ? 0.481 2.069 -9.113 1.00 96.81 178 ILE A O 1
ATOM 1441 N N . TYR A 1 179 ? -1.368 1.543 -7.957 1.00 97.06 179 TYR A N 1
ATOM 1442 C CA . TYR A 1 179 ? -2.203 1.348 -9.143 1.00 97.06 179 TYR A CA 1
ATOM 1443 C C . TYR A 1 179 ? -2.277 2.610 -10.019 1.00 97.06 179 TYR A C 1
ATOM 1445 O O . TYR A 1 179 ? -2.136 2.530 -11.243 1.00 97.06 179 TYR A O 1
ATOM 1453 N N . LEU A 1 180 ? -2.435 3.785 -9.408 1.00 96.75 180 LEU A N 1
ATOM 1454 C CA . LEU A 1 180 ? -2.435 5.072 -10.107 1.00 96.75 180 LEU A CA 1
ATOM 1455 C C . LEU A 1 180 ? -1.086 5.366 -10.777 1.00 96.75 180 LEU A C 1
ATOM 1457 O O . LEU A 1 180 ? -1.061 5.788 -11.937 1.00 96.75 180 LEU A O 1
ATOM 1461 N N . CYS A 1 181 ? 0.029 5.064 -10.109 1.00 94.12 181 CYS A N 1
ATOM 1462 C CA . CYS A 1 181 ? 1.366 5.143 -10.699 1.00 94.12 181 CYS A CA 1
ATOM 1463 C C . CYS A 1 181 ? 1.518 4.175 -11.889 1.00 94.12 181 CYS A C 1
ATOM 1465 O O . CYS A 1 181 ? 2.012 4.571 -12.943 1.00 94.12 181 CYS A O 1
ATOM 1467 N N . CYS A 1 182 ? 0.990 2.945 -11.810 1.00 92.25 182 CYS A N 1
ATOM 1468 C CA . CYS A 1 182 ? 0.952 2.012 -12.949 1.00 92.25 182 CYS A CA 1
ATOM 1469 C C . CYS A 1 182 ? 0.107 2.529 -14.136 1.00 92.25 182 CYS A C 1
ATOM 1471 O O . CYS A 1 182 ? 0.282 2.087 -15.281 1.00 92.25 182 CYS A O 1
ATOM 1473 N N . ARG A 1 183 ? -0.820 3.460 -13.881 1.00 92.62 183 ARG A N 1
ATOM 1474 C CA . ARG A 1 183 ? -1.605 4.183 -14.894 1.00 92.62 183 ARG A CA 1
ATOM 1475 C C . ARG A 1 183 ? -0.979 5.510 -15.330 1.00 92.62 183 ARG A C 1
ATOM 1477 O O . ARG A 1 183 ? -1.616 6.224 -16.097 1.00 92.62 183 ARG A O 1
ATOM 1484 N N . GLN A 1 184 ? 0.238 5.827 -14.882 1.00 90.88 184 GLN A N 1
ATOM 1485 C CA . GLN A 1 184 ? 0.934 7.091 -15.163 1.00 90.88 184 GLN A CA 1
ATOM 1486 C C . GLN A 1 184 ? 0.198 8.335 -14.619 1.00 90.88 184 GLN A C 1
ATOM 1488 O O . GLN A 1 184 ? 0.444 9.459 -15.052 1.00 90.88 184 GLN A O 1
ATOM 1493 N N . GLN A 1 185 ? -0.702 8.163 -13.644 1.00 94.00 185 GLN A N 1
ATOM 1494 C CA . GLN A 1 185 ? -1.433 9.257 -12.997 1.00 94.00 185 GLN A CA 1
ATOM 1495 C C . GLN A 1 185 ? -0.657 9.793 -11.785 1.00 94.00 185 GLN A C 1
ATOM 1497 O O . GLN A 1 185 ? -1.145 9.778 -10.657 1.00 94.00 185 GLN A O 1
ATOM 1502 N N . TRP A 1 186 ? 0.566 10.274 -12.022 1.00 94.06 186 TRP A N 1
ATOM 1503 C CA . TRP A 1 186 ? 1.543 10.618 -10.979 1.00 94.06 186 TRP A CA 1
ATOM 1504 C C . TRP A 1 186 ? 1.040 11.631 -9.943 1.00 94.06 186 TRP A C 1
ATOM 1506 O O . TRP A 1 186 ? 1.244 11.422 -8.754 1.00 94.06 186 TRP A O 1
ATOM 1516 N N . ARG A 1 187 ? 0.310 12.681 -10.355 1.00 95.38 187 ARG A N 1
ATOM 1517 C CA . ARG A 1 187 ? -0.255 13.681 -9.420 1.00 95.38 187 ARG A CA 1
ATOM 1518 C C . ARG A 1 187 ? -1.183 13.041 -8.390 1.00 95.38 187 ARG A C 1
ATOM 1520 O O . ARG A 1 187 ? -1.037 13.281 -7.196 1.00 95.38 187 ARG A O 1
ATOM 1527 N N . LEU A 1 188 ? -2.123 12.221 -8.864 1.00 96.75 188 LEU A N 1
ATOM 1528 C CA . LEU A 1 188 ? -3.092 11.551 -8.001 1.00 96.75 188 LEU A CA 1
ATOM 1529 C C . LEU A 1 188 ? -2.416 10.446 -7.186 1.00 96.75 188 LEU A C 1
ATOM 1531 O O . LEU A 1 188 ? -2.694 10.318 -6.001 1.00 96.75 188 LEU A O 1
ATOM 1535 N N . GLY A 1 189 ? -1.478 9.707 -7.789 1.00 96.75 189 GLY A N 1
ATOM 1536 C CA . GLY A 1 189 ? -0.656 8.720 -7.089 1.00 96.75 189 GLY A CA 1
ATOM 1537 C C . GLY A 1 189 ? 0.099 9.332 -5.907 1.00 96.75 189 GLY A C 1
ATOM 1538 O O . GLY A 1 189 ? 0.006 8.815 -4.801 1.00 96.75 189 GLY A O 1
ATOM 1539 N N . CYS A 1 190 ? 0.766 10.473 -6.101 1.00 97.12 190 CYS A N 1
ATOM 1540 C CA . CYS A 1 190 ? 1.466 11.207 -5.043 1.00 97.12 190 CYS A CA 1
ATOM 1541 C C . CYS A 1 190 ? 0.521 11.752 -3.966 1.00 97.12 190 CYS A C 1
ATOM 1543 O O . CYS A 1 190 ? 0.825 11.643 -2.780 1.00 97.12 190 CYS A O 1
ATOM 1545 N N . LEU A 1 191 ? -0.641 12.287 -4.357 1.00 97.69 191 LEU A N 1
ATOM 1546 C CA . LEU A 1 191 ? -1.652 12.756 -3.408 1.00 97.69 191 LEU A CA 1
ATOM 1547 C C . LEU A 1 191 ? -2.153 11.609 -2.515 1.00 97.69 191 LEU A C 1
ATOM 1549 O O . LEU A 1 191 ? -2.123 11.717 -1.292 1.00 97.69 191 LEU A O 1
ATOM 1553 N N . VAL A 1 192 ? -2.558 10.491 -3.124 1.00 97.75 192 VAL A N 1
ATOM 1554 C CA . VAL A 1 192 ? -3.061 9.309 -2.409 1.00 97.75 192 VAL A CA 1
ATOM 1555 C C . VAL A 1 192 ? -1.956 8.652 -1.575 1.00 97.75 192 VAL A C 1
ATOM 1557 O O . VAL A 1 192 ? -2.202 8.240 -0.444 1.00 97.75 192 VAL A O 1
ATOM 1560 N N . TYR A 1 193 ? -0.723 8.603 -2.085 1.00 97.62 193 TYR A N 1
ATOM 1561 C CA . TYR A 1 193 ? 0.441 8.124 -1.340 1.00 97.62 193 TYR A CA 1
ATOM 1562 C C . TYR A 1 193 ? 0.706 8.979 -0.097 1.00 97.62 193 TYR A C 1
ATOM 1564 O O . TYR A 1 193 ? 0.878 8.442 0.994 1.00 97.62 193 TYR A O 1
ATOM 1572 N N . SER A 1 194 ? 0.698 10.307 -0.237 1.00 96.69 194 SER A N 1
ATOM 1573 C CA . SER A 1 194 ? 0.876 11.205 0.905 1.00 96.69 194 SER A CA 1
ATOM 1574 C C . SER A 1 194 ? -0.262 11.031 1.916 1.00 96.69 194 SER A C 1
ATOM 1576 O O . SER A 1 194 ? -0.016 10.978 3.118 1.00 96.69 194 SER A O 1
ATOM 1578 N N . PHE A 1 195 ? -1.495 10.813 1.455 1.00 96.00 195 PHE A N 1
ATOM 1579 C CA . PHE A 1 195 ? -2.600 10.475 2.350 1.00 96.00 195 PHE A CA 1
ATOM 1580 C C . PHE A 1 195 ? -2.358 9.154 3.104 1.00 96.00 195 PHE A C 1
ATOM 1582 O O . PHE A 1 195 ? -2.580 9.081 4.305 1.00 96.00 195 PHE A O 1
ATOM 1589 N N . ALA A 1 196 ? -1.807 8.124 2.456 1.00 96.38 196 ALA A N 1
ATOM 1590 C CA . ALA A 1 196 ? -1.413 6.888 3.139 1.00 96.38 196 ALA A CA 1
ATOM 1591 C C . ALA A 1 196 ? -0.340 7.127 4.222 1.00 96.38 196 ALA A C 1
ATOM 1593 O O . ALA A 1 196 ? -0.440 6.585 5.326 1.00 96.38 196 ALA A O 1
ATOM 1594 N N . VAL A 1 197 ? 0.655 7.977 3.939 1.00 94.12 197 VAL A N 1
ATOM 1595 C CA . VAL A 1 197 ? 1.695 8.369 4.909 1.00 94.12 197 VAL A CA 1
ATOM 1596 C C . VAL A 1 197 ? 1.095 9.105 6.105 1.00 94.12 197 VAL A C 1
ATOM 1598 O O . VAL A 1 197 ? 1.505 8.837 7.232 1.00 94.12 197 VAL A O 1
ATOM 1601 N N . SER A 1 198 ? 0.099 9.976 5.897 1.00 91.50 198 SER A N 1
ATOM 1602 C CA . SER A 1 198 ? -0.552 10.690 7.005 1.00 91.50 198 SER A CA 1
ATOM 1603 C C . SER A 1 198 ? -1.395 9.772 7.899 1.00 91.50 198 SER A C 1
ATOM 1605 O O . SER A 1 198 ? -1.721 10.145 9.022 1.00 91.50 198 SER A O 1
ATOM 1607 N N . ILE A 1 199 ? -1.728 8.565 7.438 1.00 90.38 199 ILE A N 1
ATOM 1608 C CA . ILE A 1 199 ? -2.437 7.551 8.227 1.00 90.38 199 ILE A CA 1
ATOM 1609 C C . ILE A 1 199 ? -1.452 6.687 9.013 1.00 90.38 199 ILE A C 1
ATOM 1611 O O . ILE A 1 199 ? -1.680 6.397 10.190 1.00 90.38 199 ILE A O 1
ATOM 1615 N N . LYS A 1 200 ? -0.355 6.251 8.381 1.00 88.75 200 LYS A N 1
ATOM 1616 C CA . LYS A 1 200 ? 0.675 5.446 9.045 1.00 88.75 200 LYS A CA 1
ATOM 1617 C C . LYS A 1 200 ? 2.066 5.730 8.490 1.00 88.75 200 LYS A C 1
ATOM 1619 O O . LYS A 1 200 ? 2.346 5.490 7.318 1.00 88.75 200 LYS A O 1
ATOM 1624 N N . MET A 1 201 ? 2.978 6.117 9.384 1.00 85.56 201 MET A N 1
ATOM 1625 C CA . MET A 1 201 ? 4.344 6.509 9.023 1.00 85.56 201 MET A CA 1
ATOM 1626 C C . MET A 1 201 ? 5.149 5.412 8.312 1.00 85.56 201 MET A C 1
ATOM 1628 O O . MET A 1 201 ? 6.013 5.727 7.505 1.00 85.56 201 MET A O 1
ATOM 1632 N N . ASN A 1 202 ? 4.852 4.125 8.541 1.00 88.31 202 ASN A N 1
ATOM 1633 C CA . ASN A 1 202 ? 5.577 3.013 7.906 1.00 88.31 202 ASN A CA 1
ATOM 1634 C C . ASN A 1 202 ? 5.494 3.048 6.372 1.00 88.31 202 ASN A C 1
ATOM 1636 O O . ASN A 1 202 ? 6.359 2.491 5.698 1.00 88.31 202 ASN A O 1
ATOM 1640 N N . VAL A 1 203 ? 4.483 3.719 5.811 1.00 93.50 203 VAL A N 1
ATOM 1641 C CA . VAL A 1 203 ? 4.361 3.919 4.363 1.00 93.50 203 VAL A CA 1
ATOM 1642 C C . VAL A 1 203 ? 5.516 4.772 3.809 1.00 93.50 203 VAL A C 1
ATOM 1644 O O . VAL A 1 203 ? 5.866 4.638 2.640 1.00 93.50 203 VAL A O 1
ATOM 1647 N N . LEU A 1 204 ? 6.199 5.562 4.645 1.00 90.19 204 LEU A N 1
ATOM 1648 C CA . LEU A 1 204 ? 7.390 6.326 4.263 1.00 90.19 204 LEU A CA 1
ATOM 1649 C C . LEU A 1 204 ? 8.529 5.436 3.738 1.00 90.19 204 LEU A C 1
ATOM 1651 O O . LEU A 1 204 ? 9.337 5.893 2.934 1.00 90.19 204 LEU A O 1
ATOM 1655 N N . LEU A 1 205 ? 8.566 4.153 4.115 1.00 89.56 205 LEU A N 1
ATOM 1656 C CA . LEU A 1 205 ? 9.553 3.192 3.606 1.00 89.56 205 LEU A CA 1
ATOM 1657 C C . LEU A 1 205 ? 9.469 2.991 2.082 1.00 89.56 205 LEU A C 1
ATOM 1659 O O . LEU A 1 205 ? 10.432 2.541 1.468 1.00 89.56 205 LEU A O 1
ATOM 1663 N N . PHE A 1 206 ? 8.349 3.359 1.452 1.00 92.12 206 PHE A N 1
ATOM 1664 C CA . PHE A 1 206 ? 8.178 3.322 -0.001 1.00 92.12 206 PHE A CA 1
ATOM 1665 C C . PHE A 1 206 ? 8.646 4.617 -0.694 1.00 92.12 206 PHE A C 1
ATOM 1667 O O . PHE A 1 206 ? 8.736 4.651 -1.924 1.00 92.12 206 PHE A O 1
ATOM 1674 N N . ALA A 1 207 ? 8.985 5.671 0.063 1.00 92.38 207 ALA A N 1
ATOM 1675 C CA . ALA A 1 207 ? 9.372 6.975 -0.477 1.00 92.38 207 ALA A CA 1
ATOM 1676 C C . ALA A 1 207 ? 10.615 6.923 -1.379 1.00 92.38 207 ALA A C 1
ATOM 1678 O O . ALA A 1 207 ? 10.558 7.535 -2.446 1.00 92.38 207 ALA A O 1
ATOM 1679 N N . PRO A 1 208 ? 11.701 6.188 -1.042 1.00 89.81 208 PRO A N 1
ATOM 1680 C CA . PRO A 1 208 ? 12.863 6.104 -1.924 1.00 89.81 208 PRO A CA 1
ATOM 1681 C C . PRO A 1 208 ? 12.496 5.520 -3.291 1.00 89.81 208 PRO A C 1
ATOM 1683 O O . PRO A 1 208 ? 12.830 6.096 -4.322 1.00 89.81 208 PRO A O 1
ATOM 1686 N N . ALA A 1 209 ? 11.734 4.421 -3.314 1.00 89.19 209 ALA A N 1
ATOM 1687 C CA . ALA A 1 209 ? 11.297 3.793 -4.557 1.00 89.19 209 ALA A CA 1
ATOM 1688 C C . ALA A 1 209 ? 10.412 4.733 -5.390 1.00 89.19 209 ALA A C 1
ATOM 1690 O O . ALA A 1 209 ? 10.628 4.873 -6.592 1.00 89.19 209 ALA A O 1
ATOM 1691 N N . LEU A 1 210 ? 9.454 5.417 -4.754 1.00 91.81 210 LEU A N 1
ATOM 1692 C CA . LEU A 1 210 ? 8.608 6.396 -5.435 1.00 91.81 210 LEU A CA 1
ATOM 1693 C C . LEU A 1 210 ? 9.435 7.556 -6.002 1.00 91.81 210 LEU A C 1
ATOM 1695 O O . LEU A 1 210 ? 9.230 7.933 -7.149 1.00 91.81 210 LEU A O 1
ATOM 1699 N N . PHE A 1 211 ? 10.386 8.095 -5.239 1.00 91.75 211 PHE A N 1
ATOM 1700 C CA . PHE A 1 211 ? 11.242 9.196 -5.676 1.00 91.75 211 PHE A CA 1
ATOM 1701 C C . PHE A 1 211 ? 12.014 8.852 -6.951 1.00 91.75 211 PHE A C 1
ATOM 1703 O O . PHE A 1 211 ? 11.948 9.598 -7.927 1.00 91.75 211 PHE A O 1
ATOM 1710 N N . PHE A 1 212 ? 12.682 7.697 -6.982 1.00 86.69 212 PHE A N 1
ATOM 1711 C CA . PHE A 1 212 ? 13.416 7.275 -8.174 1.00 86.69 212 PHE A CA 1
ATOM 1712 C C . PHE A 1 212 ? 12.493 6.974 -9.357 1.00 86.69 212 PHE A C 1
ATOM 1714 O O . PHE A 1 212 ? 12.842 7.304 -10.489 1.00 86.69 212 PHE A O 1
ATOM 1721 N N . LEU A 1 213 ? 11.295 6.429 -9.116 1.00 88.56 213 LEU A N 1
ATOM 1722 C CA . LEU A 1 213 ? 10.293 6.254 -10.169 1.00 88.56 213 LEU A CA 1
ATOM 1723 C C . LEU A 1 213 ? 9.837 7.591 -10.760 1.00 88.56 213 LEU A C 1
ATOM 1725 O O . LEU A 1 213 ? 9.760 7.693 -11.978 1.00 88.56 213 LEU A O 1
ATOM 1729 N N . LEU A 1 214 ? 9.587 8.612 -9.933 1.00 89.75 214 LEU A N 1
ATOM 1730 C CA . LEU A 1 214 ? 9.199 9.951 -10.395 1.00 89.75 214 LEU A CA 1
ATOM 1731 C C . LEU A 1 214 ? 10.322 10.626 -11.187 1.00 89.75 214 LEU A C 1
ATOM 1733 O O . LEU A 1 214 ? 10.072 11.192 -12.255 1.00 89.75 214 LEU A O 1
ATOM 1737 N N . LEU A 1 215 ? 11.562 10.522 -10.696 1.00 86.81 215 LEU A N 1
ATOM 1738 C CA . LEU A 1 215 ? 12.733 11.023 -11.414 1.00 86.81 215 LEU A CA 1
ATOM 1739 C C . LEU A 1 215 ? 12.848 10.362 -12.787 1.00 86.81 215 LEU A C 1
ATOM 1741 O O . LEU A 1 215 ? 13.017 11.060 -13.786 1.00 86.81 215 LEU A O 1
ATOM 1745 N N . GLN A 1 216 ? 12.699 9.038 -12.843 1.00 80.12 216 GLN A N 1
ATOM 1746 C CA . GLN A 1 216 ? 12.768 8.282 -14.088 1.00 80.12 216 GLN A CA 1
ATOM 1747 C C . GLN A 1 216 ? 11.607 8.604 -15.036 1.00 80.12 216 GLN A C 1
ATOM 1749 O O . GLN A 1 216 ? 11.814 8.749 -16.238 1.00 80.12 216 GLN A O 1
ATOM 1754 N N . SER A 1 217 ? 10.381 8.723 -14.524 1.00 82.88 217 SER A N 1
ATOM 1755 C CA . SER A 1 217 ? 9.187 8.910 -15.351 1.00 82.88 217 SER A CA 1
ATOM 1756 C C . SER A 1 217 ? 8.980 10.347 -15.810 1.00 82.88 217 SER A C 1
ATOM 1758 O O . SER A 1 217 ? 8.242 10.594 -16.762 1.00 82.88 217 SER A O 1
ATOM 1760 N N . SER A 1 218 ? 9.499 11.327 -15.073 1.00 83.88 218 SER A N 1
ATOM 1761 C CA . SER A 1 218 ? 9.051 12.717 -15.203 1.00 83.88 218 SER A CA 1
ATOM 1762 C C . SER A 1 218 ? 10.165 13.758 -15.117 1.00 83.88 218 SER A C 1
ATOM 1764 O O . SER A 1 218 ? 9.896 14.931 -15.386 1.00 83.88 218 SER A O 1
ATOM 1766 N N . GLY A 1 219 ? 11.398 13.350 -14.806 1.00 84.19 219 GLY A N 1
ATOM 1767 C CA . GLY A 1 219 ? 12.544 14.245 -14.663 1.00 84.19 219 GLY A CA 1
ATOM 1768 C C . GLY A 1 219 ? 12.491 15.092 -13.389 1.00 84.19 219 GLY A C 1
ATOM 1769 O O . GLY A 1 219 ? 11.526 15.056 -12.618 1.00 84.19 219 GLY A O 1
ATOM 1770 N N . VAL A 1 220 ? 13.541 15.883 -13.162 1.00 86.62 220 VAL A N 1
ATOM 1771 C CA . VAL A 1 220 ? 13.745 16.615 -11.896 1.00 86.62 220 VAL A CA 1
ATOM 1772 C C . VAL A 1 220 ? 12.626 17.623 -11.611 1.00 86.62 220 VAL A C 1
ATOM 1774 O O . VAL A 1 220 ? 12.013 17.576 -10.548 1.00 86.62 220 VAL A O 1
ATOM 1777 N N . LEU A 1 221 ? 12.310 18.507 -12.565 1.00 87.25 221 LEU A N 1
ATOM 1778 C CA . LEU A 1 221 ? 11.371 19.618 -12.341 1.00 87.25 221 LEU A CA 1
ATOM 1779 C C . LEU A 1 221 ? 9.959 19.143 -11.976 1.00 87.25 221 LEU A C 1
ATOM 1781 O O . LEU A 1 221 ? 9.347 19.648 -11.036 1.00 87.25 221 LEU A O 1
ATOM 1785 N N . ARG A 1 222 ? 9.436 18.139 -12.688 1.00 88.69 222 ARG A N 1
ATOM 1786 C CA . ARG A 1 222 ? 8.112 17.580 -12.376 1.00 88.69 222 ARG A CA 1
ATOM 1787 C C . ARG A 1 222 ? 8.134 16.802 -11.066 1.00 88.69 222 ARG A C 1
ATOM 1789 O O . ARG A 1 222 ? 7.162 16.877 -10.322 1.00 88.69 222 ARG A O 1
ATOM 1796 N N . THR A 1 223 ? 9.238 16.114 -10.767 1.00 91.94 223 THR A N 1
ATOM 1797 C CA . THR A 1 223 ? 9.422 15.425 -9.484 1.00 91.94 223 THR A CA 1
ATOM 1798 C C . THR A 1 223 ? 9.342 16.402 -8.323 1.00 91.94 223 THR A C 1
ATOM 1800 O O . THR A 1 223 ? 8.605 16.132 -7.381 1.00 91.94 223 THR A O 1
ATOM 1803 N N . ILE A 1 224 ? 9.995 17.566 -8.416 1.00 92.81 224 ILE A N 1
ATOM 1804 C CA . ILE A 1 224 ? 9.861 18.632 -7.411 1.00 92.81 224 ILE A CA 1
ATOM 1805 C C . ILE A 1 224 ? 8.386 19.006 -7.238 1.00 92.81 224 ILE A C 1
ATOM 1807 O O . ILE A 1 224 ? 7.888 18.981 -6.118 1.00 92.81 224 ILE A O 1
ATOM 1811 N N . GLY A 1 225 ? 7.654 19.240 -8.333 1.00 93.94 225 GLY A N 1
ATOM 1812 C CA . GLY A 1 225 ? 6.219 19.534 -8.268 1.00 93.94 225 GLY A CA 1
ATOM 1813 C C . GLY A 1 225 ? 5.386 18.435 -7.590 1.00 93.94 225 GLY A C 1
ATOM 1814 O O . GLY A 1 225 ? 4.492 18.733 -6.800 1.00 93.94 225 GLY A O 1
ATOM 1815 N N . TYR A 1 226 ? 5.681 17.157 -7.842 1.00 95.19 226 TYR A N 1
ATOM 1816 C CA . TYR A 1 226 ? 5.002 16.036 -7.182 1.00 95.19 226 TYR A CA 1
ATOM 1817 C C . TYR A 1 226 ? 5.350 15.920 -5.694 1.00 95.19 226 TYR A C 1
ATOM 1819 O O . TYR A 1 226 ? 4.466 15.658 -4.877 1.00 95.19 226 TYR A O 1
ATOM 1827 N N . LEU A 1 227 ? 6.609 16.162 -5.324 1.00 94.94 227 LEU A N 1
ATOM 1828 C CA . LEU A 1 227 ? 7.034 16.218 -3.927 1.00 94.94 227 LEU A CA 1
ATOM 1829 C C . LEU A 1 227 ? 6.371 17.387 -3.192 1.00 94.94 227 LEU A C 1
ATOM 1831 O O . LEU A 1 227 ? 5.947 17.215 -2.050 1.00 94.94 227 LEU A O 1
ATOM 1835 N N . SER A 1 228 ? 6.197 18.535 -3.856 1.00 94.56 228 SER A N 1
ATOM 1836 C CA . SER A 1 228 ? 5.433 19.659 -3.315 1.00 94.56 228 SER A CA 1
ATOM 1837 C C . SER A 1 228 ? 3.983 19.267 -3.034 1.00 94.56 228 SER A C 1
ATOM 1839 O O . SER A 1 228 ? 3.504 19.558 -1.947 1.00 94.56 228 SER A O 1
ATOM 1841 N N . ILE A 1 229 ? 3.306 18.528 -3.927 1.00 95.81 229 ILE A N 1
ATOM 1842 C CA . ILE A 1 229 ? 1.945 18.010 -3.664 1.00 95.81 229 ILE A CA 1
ATOM 1843 C C . ILE A 1 229 ? 1.925 17.148 -2.395 1.00 95.81 229 ILE A C 1
ATOM 1845 O O . ILE A 1 229 ? 1.061 17.331 -1.535 1.00 95.81 229 ILE A O 1
ATOM 1849 N N . CYS A 1 230 ? 2.885 16.227 -2.257 1.00 95.62 230 CYS A N 1
ATOM 1850 C CA . CYS A 1 230 ? 2.986 15.384 -1.068 1.00 95.62 230 CYS A CA 1
ATOM 1851 C C . CYS A 1 230 ? 3.158 16.223 0.204 1.00 95.62 230 CYS A C 1
ATOM 1853 O O . CYS A 1 230 ? 2.427 16.005 1.172 1.00 95.62 230 CYS A O 1
ATOM 1855 N N . ALA A 1 231 ? 4.093 17.176 0.190 1.00 93.69 231 ALA A N 1
ATOM 1856 C CA . ALA A 1 231 ? 4.403 18.039 1.324 1.00 93.69 231 ALA A CA 1
ATOM 1857 C C . ALA A 1 231 ? 3.225 18.950 1.697 1.00 93.69 231 ALA A C 1
ATOM 1859 O O . ALA A 1 231 ? 2.868 19.032 2.870 1.00 93.69 231 ALA A O 1
ATOM 1860 N N . SER A 1 232 ? 2.572 19.575 0.713 1.00 94.62 232 SER A N 1
ATOM 1861 C CA . SER A 1 232 ? 1.409 20.437 0.935 1.00 94.62 232 SER A CA 1
ATOM 1862 C C . SER A 1 232 ? 0.271 19.691 1.628 1.00 94.62 232 SER A C 1
ATOM 1864 O O . SER A 1 232 ? -0.323 20.237 2.553 1.00 94.62 232 SER A O 1
ATOM 1866 N N . LEU A 1 233 ? 0.000 18.435 1.248 1.00 94.75 233 LEU A N 1
ATOM 1867 C CA . LEU A 1 233 ? -1.015 17.624 1.924 1.00 94.75 233 LEU A CA 1
ATOM 1868 C C . LEU A 1 233 ? -0.633 17.323 3.383 1.00 94.75 233 LEU A C 1
ATOM 1870 O O . LEU A 1 233 ? -1.481 17.445 4.264 1.00 94.75 233 LEU A O 1
ATOM 1874 N N . GLN A 1 234 ? 0.629 16.959 3.650 1.00 92.88 234 GLN A N 1
ATOM 1875 C CA . GLN A 1 234 ? 1.096 16.708 5.021 1.00 92.88 234 GLN A CA 1
ATOM 1876 C C . GLN A 1 234 ? 0.948 17.949 5.895 1.00 92.88 234 GLN A C 1
ATOM 1878 O O . GLN A 1 234 ? 0.416 17.857 6.998 1.00 92.88 234 GLN A O 1
ATOM 1883 N N . VAL A 1 235 ? 1.375 19.110 5.388 1.00 90.38 235 VAL A N 1
ATOM 1884 C CA . VAL A 1 235 ? 1.235 20.382 6.101 1.00 90.38 235 VAL A CA 1
ATOM 1885 C C . VAL A 1 235 ? -0.238 20.673 6.349 1.00 90.38 235 VAL A C 1
ATOM 1887 O O . VAL A 1 235 ? -0.601 20.891 7.497 1.00 90.38 235 VAL A O 1
ATOM 1890 N N . ALA A 1 236 ? -1.091 20.603 5.322 1.00 91.38 236 ALA A N 1
ATOM 1891 C CA . ALA A 1 236 ? -2.519 20.898 5.438 1.00 91.38 236 ALA A CA 1
ATOM 1892 C C . ALA A 1 236 ? -3.217 20.049 6.513 1.00 91.38 236 ALA A C 1
ATOM 1894 O O . ALA A 1 236 ? -3.954 20.593 7.332 1.00 91.38 236 ALA A O 1
ATOM 1895 N N . LEU A 1 237 ? -2.946 18.741 6.553 1.00 87.94 237 LEU A N 1
ATOM 1896 C CA . LEU A 1 237 ? -3.504 17.841 7.568 1.00 87.94 237 LEU A CA 1
ATOM 1897 C C . LEU A 1 237 ? -2.907 18.083 8.961 1.00 87.94 237 LEU A C 1
ATOM 1899 O O . LEU A 1 237 ? -3.592 17.916 9.964 1.00 87.94 237 LEU A O 1
ATOM 1903 N N . ALA A 1 238 ? -1.637 18.478 9.035 1.00 85.75 238 ALA A N 1
ATOM 1904 C CA . ALA A 1 238 ? -0.959 18.749 10.294 1.00 85.75 238 ALA A CA 1
ATOM 1905 C C . ALA A 1 238 ? -1.243 20.155 10.853 1.00 85.75 238 ALA A C 1
ATOM 1907 O O . ALA A 1 238 ? -0.973 20.386 12.028 1.00 85.75 238 ALA A O 1
ATOM 1908 N N . LEU A 1 239 ? -1.783 21.092 10.058 1.00 86.62 239 LEU A N 1
ATOM 1909 C CA . LEU A 1 239 ? -1.960 22.505 10.428 1.00 86.62 239 LEU A CA 1
ATOM 1910 C C . LEU A 1 239 ? -2.588 22.723 11.817 1.00 86.62 239 LEU A C 1
ATOM 1912 O O . LEU A 1 239 ? -2.047 23.546 12.559 1.00 86.62 239 LEU A O 1
ATOM 1916 N N . PRO A 1 240 ? -3.672 22.024 12.216 1.00 81.12 240 PRO A N 1
ATOM 1917 C CA . PRO A 1 240 ? -4.262 22.218 13.543 1.00 81.12 240 PRO A CA 1
ATOM 1918 C C . PRO A 1 240 ? -3.290 21.872 14.676 1.00 81.12 240 PRO A C 1
ATOM 1920 O O . PRO A 1 240 ? -3.231 22.574 15.679 1.00 81.12 240 PRO A O 1
ATOM 1923 N N . PHE A 1 241 ? -2.476 20.834 14.487 1.00 81.31 241 PHE A N 1
ATOM 1924 C CA . PHE A 1 241 ? -1.486 20.381 15.463 1.00 81.31 241 PHE A CA 1
ATOM 1925 C C . PHE A 1 241 ? -0.223 21.246 15.440 1.00 81.31 241 PHE A C 1
ATOM 1927 O O . PHE A 1 241 ? 0.336 21.544 16.491 1.00 81.31 241 PHE A O 1
ATOM 1934 N N . LEU A 1 242 ? 0.203 21.701 14.258 1.00 82.12 242 LEU A N 1
ATOM 1935 C CA . LEU A 1 242 ? 1.361 22.582 14.094 1.00 82.12 242 LEU A CA 1
ATOM 1936 C C . LEU A 1 242 ? 1.128 23.965 14.712 1.00 82.12 242 LEU A C 1
ATOM 1938 O O . LEU A 1 242 ? 2.064 24.561 15.232 1.00 82.12 242 LEU A O 1
ATOM 1942 N N . LYS A 1 243 ? -0.105 24.481 14.691 1.00 78.94 243 LYS A N 1
ATOM 1943 C CA . LYS A 1 243 ? -0.410 25.788 15.293 1.00 78.94 243 LYS A CA 1
ATOM 1944 C C . LYS A 1 243 ? -0.307 25.783 16.816 1.00 78.94 243 LYS A C 1
ATOM 1946 O O . LYS A 1 243 ? 0.126 26.777 17.385 1.00 78.94 243 LYS A O 1
ATOM 1951 N N . THR A 1 244 ? -0.707 24.691 17.464 1.00 76.44 244 THR A N 1
ATOM 1952 C CA . THR A 1 244 ? -0.820 24.644 18.930 1.00 76.44 244 THR A CA 1
ATOM 1953 C C . THR A 1 244 ? 0.339 23.887 19.584 1.00 76.44 244 THR A C 1
ATOM 1955 O O . THR A 1 244 ? 0.840 24.323 20.613 1.00 76.44 244 THR A O 1
ATOM 1958 N N . PHE A 1 245 ? 0.808 22.786 18.984 1.00 79.31 245 PHE A N 1
ATOM 1959 C CA . PHE A 1 245 ? 1.805 21.880 19.572 1.00 79.31 245 PHE A CA 1
ATOM 1960 C C . PHE A 1 245 ? 2.751 21.264 18.520 1.00 79.31 245 PHE A C 1
ATOM 1962 O O . PHE A 1 245 ? 2.890 20.041 18.422 1.00 79.31 245 PHE A O 1
ATOM 1969 N N . TRP A 1 246 ? 3.431 22.100 17.726 1.00 78.62 246 TRP A N 1
ATOM 1970 C CA . TRP A 1 246 ? 4.291 21.638 16.623 1.00 78.62 246 TRP A CA 1
ATOM 1971 C C . TRP A 1 246 ? 5.396 20.661 17.053 1.00 78.62 246 TRP A C 1
ATOM 1973 O O . TRP A 1 246 ? 5.616 19.655 16.376 1.00 78.62 246 TRP A O 1
ATOM 1983 N N . TRP A 1 247 ? 6.063 20.917 18.185 1.00 76.69 247 TRP A N 1
ATOM 1984 C CA . TRP A 1 247 ? 7.159 20.070 18.666 1.00 76.69 247 TRP A CA 1
ATOM 1985 C C . TRP A 1 247 ? 6.667 18.678 19.074 1.00 76.69 247 TRP A C 1
ATOM 1987 O O . TRP A 1 247 ? 7.246 17.667 18.672 1.00 76.69 247 TRP A O 1
ATOM 1997 N N . SER A 1 248 ? 5.551 18.610 19.806 1.00 77.00 248 SER A N 1
ATOM 1998 C CA . SER A 1 248 ? 4.917 17.346 20.193 1.00 77.00 248 SER A CA 1
ATOM 1999 C C . SER A 1 248 ? 4.460 16.554 18.969 1.00 77.00 248 SER A C 1
ATOM 2001 O O . SER A 1 248 ? 4.673 15.346 18.909 1.00 77.00 248 SER A O 1
ATOM 2003 N N . TYR A 1 249 ? 3.891 17.227 17.962 1.00 76.88 249 TYR A N 1
ATOM 2004 C CA . TYR A 1 249 ? 3.470 16.572 16.725 1.00 76.88 249 TYR A CA 1
ATOM 2005 C C . TYR A 1 249 ? 4.657 15.972 15.965 1.00 76.88 249 TYR A C 1
ATOM 2007 O O . TYR A 1 249 ? 4.627 14.791 15.636 1.00 76.88 249 TYR A O 1
ATOM 2015 N N . LEU A 1 250 ? 5.726 16.738 15.719 1.00 76.06 250 LEU A N 1
ATOM 2016 C CA . LEU A 1 250 ? 6.875 16.241 14.953 1.00 76.06 250 LEU A CA 1
ATOM 2017 C C . LEU A 1 250 ? 7.599 15.091 15.660 1.00 76.06 250 LEU A C 1
ATOM 2019 O O . LEU A 1 250 ? 7.956 14.105 15.018 1.00 76.06 250 LEU A O 1
ATOM 2023 N N . THR A 1 251 ? 7.782 15.194 16.976 1.00 75.25 251 THR A N 1
ATOM 2024 C CA . THR A 1 251 ? 8.511 14.183 17.756 1.00 75.25 251 THR A CA 1
ATOM 2025 C C . THR A 1 251 ? 7.721 12.888 17.949 1.00 75.25 251 THR A C 1
ATOM 2027 O O . THR A 1 251 ? 8.328 11.818 17.994 1.00 75.25 251 THR A O 1
ATOM 2030 N N . LYS A 1 252 ? 6.383 12.952 18.032 1.00 72.75 252 LYS A N 1
ATOM 2031 C CA . LYS A 1 252 ? 5.527 11.772 18.253 1.00 72.75 252 LYS A CA 1
ATOM 2032 C C . LYS A 1 252 ? 4.916 11.180 16.990 1.00 72.75 252 LYS A C 1
ATOM 2034 O O . LYS A 1 252 ? 4.777 9.965 16.920 1.00 72.75 252 LYS A O 1
ATOM 2039 N N . ALA A 1 253 ? 4.577 11.980 15.979 1.00 68.81 253 ALA A N 1
ATOM 2040 C CA . ALA A 1 253 ? 4.019 11.450 14.730 1.00 68.81 253 ALA A CA 1
ATOM 2041 C C . ALA A 1 253 ? 5.055 10.646 13.921 1.00 68.81 253 ALA A C 1
ATOM 2043 O O . ALA A 1 253 ? 4.679 9.727 13.193 1.00 68.81 253 ALA A O 1
ATOM 2044 N N . PHE A 1 254 ? 6.345 10.971 14.079 1.00 68.94 254 PHE A N 1
ATOM 2045 C CA . PHE A 1 254 ? 7.478 10.310 13.427 1.00 68.94 254 PHE A CA 1
ATOM 2046 C C . PHE A 1 254 ? 8.538 9.889 14.462 1.00 68.94 254 PHE A C 1
ATOM 2048 O O . PHE A 1 254 ? 9.692 10.314 14.414 1.00 68.94 254 PHE A O 1
ATOM 2055 N N . GLU A 1 255 ? 8.142 9.073 15.443 1.00 72.81 255 GLU A N 1
ATOM 2056 C CA . GLU A 1 255 ? 9.029 8.646 16.534 1.00 72.81 255 GLU A CA 1
ATOM 2057 C C . GLU A 1 255 ? 10.035 7.570 16.069 1.00 72.81 255 GLU A C 1
ATOM 2059 O O . GLU A 1 255 ? 9.810 6.367 16.206 1.00 72.81 255 GLU A O 1
ATOM 2064 N N . PHE A 1 256 ? 11.176 8.004 15.523 1.00 69.75 256 PHE A N 1
ATOM 2065 C CA . PHE A 1 256 ? 12.265 7.115 15.080 1.00 69.75 256 PHE A CA 1
ATOM 2066 C C . PHE A 1 256 ? 13.091 6.510 16.225 1.00 69.75 256 PHE A C 1
ATOM 2068 O O . PHE A 1 256 ? 13.849 5.568 16.007 1.00 69.75 256 PHE A O 1
ATOM 2075 N N . SER A 1 257 ? 12.964 7.038 17.444 1.00 72.19 257 SER A N 1
ATOM 2076 C CA . SER A 1 257 ? 13.669 6.541 18.633 1.00 72.19 257 SER A CA 1
ATOM 2077 C C . SER A 1 257 ? 13.033 5.286 19.233 1.00 72.19 257 SER A C 1
ATOM 2079 O O . SER A 1 257 ? 13.630 4.650 20.105 1.00 72.19 257 SER A O 1
ATOM 2081 N N . ARG A 1 258 ? 11.823 4.919 18.795 1.00 75.38 258 ARG A N 1
ATOM 2082 C CA . ARG A 1 258 ? 11.085 3.792 19.354 1.00 75.38 258 ARG A CA 1
ATOM 2083 C C . ARG A 1 258 ? 11.779 2.471 19.025 1.00 75.38 258 ARG A C 1
ATOM 2085 O O . ARG A 1 258 ? 11.944 2.106 17.864 1.00 75.38 258 ARG A O 1
ATOM 2092 N N . VAL A 1 259 ? 12.120 1.720 20.068 1.00 77.44 259 VAL A N 1
ATOM 2093 C CA . VAL A 1 259 ? 12.680 0.370 19.952 1.00 77.44 259 VAL A CA 1
ATOM 2094 C C . VAL A 1 259 ? 11.545 -0.652 19.987 1.00 77.44 259 VAL A C 1
ATOM 2096 O O . VAL A 1 259 ? 10.595 -0.521 20.765 1.00 77.44 259 VAL A O 1
ATOM 2099 N N . PHE A 1 260 ? 11.625 -1.676 19.135 1.00 78.62 260 PHE A N 1
ATOM 2100 C CA . PHE A 1 260 ? 10.690 -2.795 19.190 1.00 78.62 260 PHE A CA 1
ATOM 2101 C C . PHE A 1 260 ? 10.874 -3.574 20.491 1.00 78.62 260 PHE A C 1
ATOM 2103 O O . PHE A 1 260 ? 11.985 -3.892 20.899 1.00 78.62 260 PHE A O 1
ATOM 2110 N N . THR A 1 261 ? 9.767 -3.919 21.129 1.00 81.38 261 THR A N 1
ATOM 2111 C CA . THR A 1 261 ? 9.744 -4.725 22.346 1.00 81.38 261 THR A CA 1
ATOM 2112 C C . THR A 1 261 ? 9.827 -6.210 21.992 1.00 81.38 261 THR A C 1
ATOM 2114 O O . THR A 1 261 ? 9.063 -6.713 21.164 1.00 81.38 261 THR A O 1
ATOM 2117 N N . TYR A 1 262 ? 10.758 -6.933 22.623 1.00 83.62 262 TYR A N 1
ATOM 2118 C CA . TYR A 1 262 ? 11.040 -8.342 22.317 1.00 83.62 262 TYR A CA 1
ATOM 2119 C C . TYR A 1 262 ? 9.845 -9.279 22.570 1.00 83.62 262 TYR A C 1
ATOM 2121 O O . TYR A 1 262 ? 9.704 -10.333 21.948 1.00 83.62 262 TYR A O 1
ATOM 2129 N N . THR A 1 263 ? 8.919 -8.897 23.444 1.00 80.56 263 THR A N 1
ATOM 2130 C CA . THR A 1 263 ? 7.683 -9.654 23.682 1.00 80.56 263 THR A CA 1
ATOM 2131 C C . THR A 1 263 ? 6.810 -9.768 22.430 1.00 80.56 263 THR A C 1
ATOM 2133 O O . THR A 1 263 ? 6.206 -10.816 22.217 1.00 80.56 263 THR A O 1
ATOM 2136 N N . TRP A 1 264 ? 6.814 -8.753 21.561 1.00 77.75 264 TRP A N 1
ATOM 2137 C CA . TRP A 1 264 ? 5.956 -8.683 20.374 1.00 77.75 264 TRP A CA 1
ATOM 2138 C C . TRP A 1 264 ? 6.635 -9.139 19.080 1.00 77.75 264 TRP A C 1
ATOM 2140 O O . TRP A 1 264 ? 5.992 -9.166 18.026 1.00 77.75 264 TRP A O 1
ATOM 2150 N N . THR A 1 265 ? 7.924 -9.496 19.118 1.00 81.31 265 THR A N 1
ATOM 2151 C CA . THR A 1 265 ? 8.602 -9.989 17.918 1.00 81.31 265 THR A CA 1
ATOM 2152 C C . THR A 1 265 ? 8.192 -11.426 17.616 1.00 81.31 265 THR A C 1
ATOM 2154 O O . THR A 1 265 ? 8.362 -12.327 18.432 1.00 81.31 265 THR A O 1
ATOM 2157 N N . VAL A 1 266 ? 7.644 -11.646 16.421 1.00 77.19 266 VAL A N 1
ATOM 2158 C CA . VAL A 1 266 ? 7.297 -12.991 15.938 1.00 77.19 266 VAL A CA 1
ATOM 2159 C C . VAL A 1 266 ? 8.461 -13.574 15.139 1.00 77.19 266 VAL A C 1
ATOM 2161 O O . VAL A 1 266 ? 8.913 -14.678 15.413 1.00 77.19 266 VAL A O 1
ATOM 2164 N N . ASN A 1 267 ? 9.002 -12.802 14.191 1.00 84.50 267 ASN A N 1
ATOM 2165 C CA . ASN A 1 267 ? 10.044 -13.278 13.275 1.00 84.50 267 ASN A CA 1
ATOM 2166 C C . ASN A 1 267 ? 11.431 -13.377 13.927 1.00 84.50 267 ASN A C 1
ATOM 2168 O O . ASN A 1 267 ? 12.265 -14.133 13.446 1.00 84.50 267 ASN A O 1
ATOM 2172 N N . TRP A 1 268 ? 11.682 -12.624 15.003 1.00 87.94 268 TRP A N 1
ATOM 2173 C CA . TRP A 1 268 ? 12.983 -12.602 15.681 1.00 87.94 268 TRP A CA 1
ATOM 2174 C C . TRP A 1 268 ? 12.982 -13.343 17.018 1.00 87.94 268 TRP A C 1
ATOM 2176 O O . TRP A 1 268 ? 13.906 -13.173 17.805 1.00 87.94 268 TRP A O 1
ATOM 2186 N N . LYS A 1 269 ? 11.963 -14.169 17.293 1.00 87.25 269 LYS A N 1
ATOM 2187 C CA . LYS A 1 269 ? 11.851 -14.893 18.572 1.00 87.25 269 LYS A CA 1
ATOM 2188 C C . LYS A 1 269 ? 12.930 -15.965 18.760 1.00 87.25 269 LYS A C 1
ATOM 2190 O O . LYS A 1 269 ? 13.159 -16.423 19.871 1.00 87.25 269 LYS A O 1
ATOM 2195 N N . CYS A 1 270 ? 13.591 -16.354 17.672 1.00 91.81 270 CYS A N 1
ATOM 2196 C CA . CYS A 1 270 ? 14.749 -17.240 17.690 1.00 91.81 270 CYS A CA 1
ATOM 2197 C C . CYS A 1 270 ? 16.032 -16.565 18.200 1.00 91.81 270 CYS A C 1
ATOM 2199 O O . CYS A 1 270 ? 16.991 -17.263 18.514 1.00 91.81 270 CYS A O 1
ATOM 2201 N N . ILE A 1 271 ? 16.072 -15.232 18.270 1.00 92.19 271 ILE A N 1
ATOM 2202 C CA . ILE A 1 271 ? 17.253 -14.478 18.692 1.00 92.19 271 ILE A CA 1
ATOM 2203 C C . ILE A 1 271 ? 17.091 -14.073 20.159 1.00 92.19 271 ILE A C 1
ATOM 2205 O O . ILE A 1 271 ? 16.052 -13.521 20.502 1.00 92.19 271 ILE A O 1
ATOM 2209 N N . PRO A 1 272 ? 18.105 -14.266 21.019 1.00 93.81 272 PRO A N 1
ATOM 2210 C CA . PRO A 1 272 ? 18.069 -13.791 22.397 1.00 93.81 272 PRO A CA 1
ATOM 2211 C C . PRO A 1 272 ? 17.722 -12.301 22.523 1.00 93.81 272 PRO A C 1
ATOM 2213 O O . PRO A 1 272 ? 18.200 -11.467 21.751 1.00 93.81 272 PRO A O 1
ATOM 2216 N N . GLU A 1 273 ? 16.954 -11.953 23.556 1.00 93.25 273 GLU A N 1
ATOM 2217 C CA . GLU A 1 273 ? 16.472 -10.584 23.792 1.00 93.25 273 GLU A CA 1
ATOM 2218 C C . GLU A 1 273 ? 17.602 -9.546 23.847 1.00 93.25 273 GLU A C 1
ATOM 2220 O O . GLU A 1 273 ? 17.495 -8.474 23.252 1.00 93.25 273 GLU A O 1
ATOM 2225 N N . HIS A 1 274 ? 18.720 -9.893 24.490 1.00 93.06 274 HIS A N 1
ATOM 2226 C CA . HIS A 1 274 ? 19.877 -9.007 24.605 1.00 93.06 274 HIS A CA 1
ATOM 2227 C C . HIS A 1 274 ? 20.517 -8.680 23.246 1.00 93.06 274 HIS A C 1
ATOM 2229 O O . HIS A 1 274 ? 21.011 -7.571 23.067 1.00 93.06 274 HIS A O 1
ATOM 2235 N N . ILE A 1 275 ? 20.478 -9.603 22.274 1.00 92.62 275 ILE A N 1
ATOM 2236 C CA . ILE A 1 275 ? 20.942 -9.347 20.902 1.00 92.62 275 ILE A CA 1
ATOM 2237 C C . ILE A 1 275 ? 19.903 -8.508 20.162 1.00 92.62 275 ILE A C 1
ATOM 2239 O O . ILE A 1 275 ? 20.265 -7.514 19.535 1.00 92.62 275 ILE A O 1
ATOM 2243 N N . PHE A 1 276 ? 18.620 -8.866 20.273 1.00 91.62 276 PHE A N 1
ATOM 2244 C CA . PHE A 1 276 ? 17.524 -8.168 19.599 1.00 91.62 276 PHE A CA 1
ATOM 2245 C C . PHE A 1 276 ? 17.463 -6.674 19.952 1.00 91.62 276 PHE A C 1
ATOM 2247 O O . PHE A 1 276 ? 17.252 -5.845 19.068 1.00 91.62 276 PHE A O 1
ATOM 2254 N N . LEU A 1 277 ? 17.687 -6.328 21.223 1.00 91.69 277 LEU A N 1
ATOM 2255 C CA . LEU A 1 277 ? 17.690 -4.946 21.714 1.00 91.69 277 LEU A CA 1
ATOM 2256 C C . LEU A 1 277 ? 19.039 -4.227 21.528 1.00 91.69 277 LEU A C 1
ATOM 2258 O O . LEU A 1 277 ? 19.156 -3.040 21.837 1.00 91.69 277 LEU A O 1
ATOM 2262 N N . SER A 1 278 ? 20.072 -4.916 21.037 1.00 93.00 278 SER A N 1
ATOM 2263 C CA . SER A 1 278 ? 21.411 -4.340 20.924 1.00 93.00 278 SER A CA 1
ATOM 2264 C C . SER A 1 278 ? 21.520 -3.337 19.764 1.00 93.00 278 SER A C 1
ATOM 2266 O O . SER A 1 278 ? 21.025 -3.555 18.655 1.00 93.00 278 SER A O 1
ATOM 2268 N N . LYS A 1 279 ? 22.239 -2.228 19.994 1.00 90.56 279 LYS A N 1
ATOM 2269 C CA . LYS A 1 279 ? 22.536 -1.236 18.942 1.00 90.56 279 LYS A CA 1
ATOM 2270 C C . LYS A 1 279 ? 23.317 -1.822 17.753 1.00 90.56 279 LYS A C 1
ATOM 2272 O O . LYS A 1 279 ? 22.957 -1.491 16.623 1.00 90.56 279 LYS A O 1
ATOM 2277 N N . PRO A 1 280 ? 24.338 -2.688 17.948 1.00 95.00 280 PRO A N 1
ATOM 2278 C CA . PRO A 1 280 ? 25.053 -3.304 16.830 1.00 95.00 280 PRO A CA 1
ATOM 2279 C C . PRO A 1 280 ? 24.129 -4.116 15.921 1.00 95.00 280 PRO A C 1
ATOM 2281 O O . PRO A 1 280 ? 24.240 -4.028 14.701 1.00 95.00 280 PRO A O 1
ATOM 2284 N N . TRP A 1 281 ? 23.173 -4.844 16.503 1.00 92.06 281 TRP A N 1
ATOM 2285 C CA . TRP A 1 281 ? 22.195 -5.612 15.742 1.00 92.06 281 TRP A CA 1
ATOM 2286 C C . TRP A 1 281 ? 21.289 -4.720 14.885 1.00 92.06 281 TRP A C 1
ATOM 2288 O O . TRP A 1 281 ? 21.116 -4.971 13.692 1.00 92.06 281 TRP A O 1
ATOM 2298 N N . ALA A 1 282 ? 20.768 -3.631 15.457 1.00 89.94 282 ALA A N 1
ATOM 2299 C CA . ALA A 1 282 ? 19.960 -2.666 14.712 1.00 89.94 282 ALA A CA 1
ATOM 2300 C C . ALA A 1 282 ? 20.742 -2.028 13.547 1.00 89.94 282 ALA A C 1
ATOM 2302 O O . ALA A 1 282 ? 20.217 -1.918 12.436 1.00 89.94 282 ALA A O 1
ATOM 2303 N N . LEU A 1 283 ? 22.007 -1.656 13.773 1.00 91.81 283 LEU A N 1
ATOM 2304 C CA . LEU A 1 283 ? 22.882 -1.106 12.732 1.00 91.81 283 LEU A CA 1
ATOM 2305 C C . LEU A 1 283 ? 23.207 -2.134 11.643 1.00 91.81 283 LEU A C 1
ATOM 2307 O O . LEU A 1 283 ? 23.224 -1.781 10.464 1.00 91.81 283 LEU A O 1
ATOM 2311 N N . PHE A 1 284 ? 23.420 -3.399 12.008 1.00 94.56 284 PHE A N 1
ATOM 2312 C CA . PHE A 1 284 ? 23.622 -4.487 11.052 1.00 94.56 284 PHE A CA 1
ATOM 2313 C C . PHE A 1 284 ? 22.407 -4.660 10.129 1.00 94.56 284 PHE A C 1
ATOM 2315 O O . PHE A 1 284 ? 22.558 -4.665 8.906 1.00 94.56 284 PHE A O 1
ATOM 2322 N N . LEU A 1 285 ? 21.194 -4.718 10.693 1.00 92.38 285 LEU A N 1
ATOM 2323 C CA . LEU A 1 285 ? 19.955 -4.821 9.914 1.00 92.38 285 LEU A CA 1
ATOM 2324 C C . LEU A 1 285 ? 19.743 -3.607 9.000 1.00 92.38 285 LEU A C 1
ATOM 2326 O O . LEU A 1 285 ? 19.379 -3.771 7.833 1.00 92.38 285 LEU A O 1
ATOM 2330 N N . LEU A 1 286 ? 20.002 -2.398 9.505 1.00 90.50 286 LEU A N 1
ATOM 2331 C CA . LEU A 1 286 ? 19.912 -1.168 8.718 1.00 90.50 286 LEU A CA 1
ATOM 2332 C C . LEU A 1 286 ? 20.910 -1.174 7.553 1.00 90.50 286 LEU A C 1
ATOM 2334 O O . LEU A 1 286 ? 20.545 -0.848 6.425 1.00 90.50 286 LEU A O 1
ATOM 2338 N N . SER A 1 287 ? 22.149 -1.595 7.810 1.00 94.56 287 SER A N 1
ATOM 2339 C CA . SER A 1 287 ? 23.199 -1.686 6.793 1.00 94.56 287 SER A CA 1
ATOM 2340 C C . SER A 1 287 ? 22.821 -2.695 5.709 1.00 94.56 287 SER A C 1
ATOM 2342 O O . SER A 1 287 ? 22.890 -2.378 4.523 1.00 94.56 287 SER A O 1
ATOM 2344 N N . GLY A 1 288 ? 22.325 -3.874 6.099 1.00 94.88 288 GLY A N 1
ATOM 2345 C CA . GLY A 1 288 ? 21.805 -4.871 5.162 1.00 94.88 288 GLY A CA 1
ATOM 2346 C C . GLY A 1 288 ? 20.660 -4.328 4.303 1.00 94.88 288 GLY A C 1
ATOM 2347 O O . GLY A 1 288 ? 20.647 -4.531 3.089 1.00 94.88 288 GLY A O 1
ATOM 2348 N N . HIS A 1 289 ? 19.734 -3.572 4.898 1.00 90.19 289 HIS A N 1
ATOM 2349 C CA . HIS A 1 289 ? 18.651 -2.927 4.157 1.00 90.19 289 HIS A CA 1
ATOM 2350 C C . HIS A 1 289 ? 19.170 -1.917 3.121 1.00 90.19 289 HIS A C 1
ATOM 2352 O O . HIS A 1 289 ? 18.752 -1.964 1.963 1.00 90.19 289 HIS A O 1
ATOM 2358 N N . ILE A 1 290 ? 20.110 -1.048 3.505 1.00 90.75 290 ILE A N 1
ATOM 2359 C CA . ILE A 1 290 ? 20.724 -0.062 2.602 1.00 90.75 290 ILE A CA 1
ATOM 2360 C C . ILE A 1 290 ? 21.445 -0.759 1.443 1.00 90.75 290 ILE A C 1
ATOM 2362 O O . ILE A 1 290 ? 21.255 -0.374 0.291 1.00 90.75 290 ILE A O 1
ATOM 2366 N N . VAL A 1 291 ? 22.215 -1.816 1.718 1.00 94.12 291 VAL A N 1
ATOM 2367 C CA . VAL A 1 291 ? 22.912 -2.598 0.682 1.00 94.12 291 VAL A CA 1
ATOM 2368 C C . VAL A 1 291 ? 21.921 -3.179 -0.326 1.00 94.12 291 VAL A C 1
ATOM 2370 O O . VAL A 1 291 ? 22.135 -3.068 -1.534 1.00 94.12 291 VAL A O 1
ATOM 2373 N N . VAL A 1 292 ? 20.802 -3.740 0.143 1.00 91.31 292 VAL A N 1
ATOM 2374 C CA . VAL A 1 292 ? 19.745 -4.243 -0.744 1.00 91.31 292 VAL A CA 1
ATOM 2375 C C . VAL A 1 292 ? 19.152 -3.107 -1.581 1.00 91.31 292 VAL A C 1
ATOM 2377 O O . VAL A 1 292 ? 19.038 -3.255 -2.796 1.00 91.31 292 VAL A O 1
ATOM 2380 N N . LEU A 1 293 ? 18.825 -1.956 -0.986 1.00 87.94 293 LEU A N 1
ATOM 2381 C CA . LEU A 1 293 ? 18.303 -0.809 -1.739 1.00 87.94 293 LEU A CA 1
ATOM 2382 C C . LEU A 1 293 ? 19.277 -0.337 -2.828 1.00 87.94 293 LEU A C 1
ATOM 2384 O O . LEU A 1 293 ? 18.848 -0.108 -3.959 1.00 87.94 293 LEU A O 1
ATOM 2388 N N . ILE A 1 294 ? 20.575 -0.253 -2.522 1.00 88.38 294 ILE A N 1
ATOM 2389 C CA . ILE A 1 294 ? 21.624 0.107 -3.488 1.00 88.38 294 ILE A CA 1
ATOM 2390 C C . ILE A 1 294 ? 21.698 -0.929 -4.616 1.00 88.38 294 ILE A C 1
ATOM 2392 O O . ILE A 1 294 ? 21.751 -0.555 -5.786 1.00 88.38 294 ILE A O 1
ATOM 2396 N N . ALA A 1 295 ? 21.639 -2.225 -4.298 1.00 90.12 295 ALA A N 1
ATOM 2397 C CA . ALA A 1 295 ? 21.651 -3.285 -5.304 1.00 90.12 295 ALA A CA 1
ATOM 2398 C C . ALA A 1 295 ? 20.437 -3.204 -6.248 1.00 90.12 295 ALA A C 1
ATOM 2400 O O . ALA A 1 295 ? 20.579 -3.358 -7.464 1.00 90.12 295 ALA A O 1
ATOM 2401 N N . PHE A 1 296 ? 19.244 -2.914 -5.715 1.00 86.19 296 PHE A N 1
ATOM 2402 C CA . PHE A 1 296 ? 18.040 -2.694 -6.522 1.00 86.19 296 PHE A CA 1
ATOM 2403 C C . PHE A 1 296 ? 18.151 -1.431 -7.385 1.00 86.19 296 PHE A C 1
ATOM 2405 O O . PHE A 1 296 ? 17.814 -1.476 -8.569 1.00 86.19 296 PHE A O 1
ATOM 2412 N N . LEU A 1 297 ? 18.670 -0.333 -6.830 1.00 84.44 297 LEU A N 1
ATOM 2413 C CA . LEU A 1 297 ? 18.960 0.897 -7.569 1.00 84.44 297 LEU A CA 1
ATOM 2414 C C . LEU A 1 297 ? 19.903 0.638 -8.745 1.00 84.44 297 LEU A C 1
ATOM 2416 O O . LEU A 1 297 ? 19.597 0.982 -9.885 1.00 84.44 297 LEU A O 1
ATOM 2420 N N . HIS A 1 298 ? 21.012 -0.051 -8.489 1.00 84.25 298 HIS A N 1
ATOM 2421 C CA . HIS A 1 298 ? 21.974 -0.409 -9.520 1.00 84.25 298 HIS A CA 1
ATOM 2422 C C . HIS A 1 298 ? 21.350 -1.268 -10.621 1.00 84.25 298 HIS A C 1
ATOM 2424 O O . HIS A 1 298 ? 21.466 -0.937 -11.802 1.00 84.25 298 HIS A O 1
ATOM 2430 N N . LYS A 1 299 ? 20.637 -2.336 -10.246 1.00 83.94 299 LYS A N 1
ATOM 2431 C CA . LYS A 1 299 ? 20.036 -3.277 -11.199 1.00 83.94 299 LYS A CA 1
ATOM 2432 C C . LYS A 1 299 ? 18.948 -2.640 -12.065 1.00 83.94 299 LYS A C 1
ATOM 2434 O O . LYS A 1 299 ? 18.922 -2.882 -13.267 1.00 83.94 299 LYS A O 1
ATOM 2439 N N . TYR A 1 300 ? 18.027 -1.889 -11.462 1.00 77.81 300 TYR A N 1
ATOM 2440 C CA . TYR A 1 300 ? 16.813 -1.441 -12.152 1.00 77.81 300 TYR A CA 1
ATOM 2441 C C . TYR A 1 300 ? 16.907 -0.020 -12.714 1.00 77.81 300 TYR A C 1
ATOM 2443 O O . TYR A 1 300 ? 16.245 0.256 -13.711 1.00 77.81 300 TYR A O 1
ATOM 2451 N N . PHE A 1 301 ? 17.732 0.856 -12.131 1.00 73.94 301 PHE A N 1
ATOM 2452 C CA . PHE A 1 301 ? 17.807 2.265 -12.533 1.00 73.94 301 PHE A CA 1
ATOM 2453 C C . PHE A 1 301 ? 19.086 2.599 -13.309 1.00 73.94 301 PHE A C 1
ATOM 2455 O O . PHE A 1 301 ? 19.012 3.255 -14.348 1.00 73.94 301 PHE A O 1
ATOM 2462 N N . PHE A 1 302 ? 20.254 2.130 -12.857 1.00 75.00 302 PHE A N 1
ATOM 2463 C CA . PHE A 1 302 ? 21.528 2.463 -13.511 1.00 75.00 302 PHE A CA 1
ATOM 2464 C C . PHE A 1 302 ? 21.900 1.496 -14.643 1.00 75.00 302 PHE A C 1
ATOM 2466 O O . PHE A 1 302 ? 22.267 1.938 -15.726 1.00 75.00 302 PHE A O 1
ATOM 2473 N N . SER A 1 303 ? 21.752 0.187 -14.424 1.00 72.00 303 SER A N 1
ATOM 2474 C CA . SER A 1 303 ? 22.108 -0.864 -15.397 1.00 72.00 303 SER A CA 1
ATOM 2475 C C . SER A 1 303 ? 20.928 -1.353 -16.251 1.00 72.00 303 SER A C 1
ATOM 2477 O O . SER A 1 303 ? 21.059 -2.318 -17.003 1.00 72.00 303 SER A O 1
ATOM 2479 N N . GLY A 1 304 ? 19.750 -0.743 -16.101 1.00 63.50 304 GLY A N 1
ATOM 2480 C CA . GLY A 1 304 ? 18.541 -1.157 -16.810 1.00 63.50 304 GLY A CA 1
ATOM 2481 C C . GLY A 1 304 ? 18.555 -0.798 -18.308 1.00 63.50 304 GLY A C 1
ATOM 2482 O O . GLY A 1 304 ? 19.357 0.026 -18.742 1.00 63.50 304 GLY A O 1
ATOM 2483 N N . PRO A 1 305 ? 17.608 -1.330 -19.109 1.00 57.62 305 PRO A N 1
ATOM 2484 C CA . PRO A 1 305 ? 17.489 -1.046 -20.550 1.00 57.62 305 PRO A CA 1
ATOM 2485 C C . PRO A 1 305 ? 17.296 0.442 -20.897 1.00 57.62 305 PRO A C 1
ATOM 2487 O O . PRO A 1 305 ? 17.437 0.837 -22.049 1.00 57.62 305 PRO A O 1
ATOM 2490 N N . GLN A 1 306 ? 16.936 1.254 -19.901 1.00 57.09 306 GLN A N 1
ATOM 2491 C CA . GLN A 1 306 ? 16.725 2.699 -19.979 1.00 57.09 306 GLN A CA 1
ATOM 2492 C C . GLN A 1 306 ? 17.691 3.452 -19.048 1.00 57.09 306 GLN A C 1
ATOM 2494 O O . GLN A 1 306 ? 17.282 4.430 -18.427 1.00 57.09 306 GLN A O 1
ATOM 2499 N N . GLY A 1 307 ? 18.923 2.949 -18.883 1.00 57.41 307 GLY A N 1
ATOM 2500 C CA . GLY A 1 307 ? 19.905 3.441 -17.913 1.00 57.41 307 GLY A CA 1
ATOM 2501 C C . GLY A 1 307 ? 19.889 4.964 -17.759 1.00 57.41 307 GLY A C 1
ATOM 2502 O O . GLY A 1 307 ? 20.043 5.708 -18.732 1.00 57.41 307 GLY A O 1
ATOM 2503 N N . LEU A 1 308 ? 19.653 5.423 -16.530 1.00 60.22 308 LEU A N 1
ATOM 2504 C CA . LEU A 1 308 ? 19.583 6.842 -16.192 1.00 60.22 308 LEU A CA 1
ATOM 2505 C C . LEU A 1 308 ? 20.971 7.478 -16.315 1.00 60.22 308 LEU A C 1
ATOM 2507 O O . LEU A 1 308 ? 21.730 7.546 -15.352 1.00 60.22 308 LEU A O 1
ATOM 2511 N N . SER A 1 309 ? 21.306 7.975 -17.505 1.00 62.03 309 SER A N 1
ATOM 2512 C CA . SER A 1 309 ? 22.387 8.951 -17.647 1.00 62.03 309 SER A CA 1
ATOM 2513 C C . SER A 1 309 ? 21.964 10.257 -16.967 1.00 62.03 309 SER A C 1
ATOM 2515 O O . SER A 1 309 ? 20.833 10.716 -17.147 1.00 62.03 309 SER A O 1
ATOM 2517 N N . VAL A 1 310 ? 22.872 10.884 -16.212 1.00 60.00 310 VAL A N 1
ATOM 2518 C CA . VAL A 1 310 ? 22.639 12.172 -15.527 1.00 60.00 310 VAL A CA 1
ATOM 2519 C C . VAL A 1 310 ? 22.105 13.231 -16.503 1.00 60.00 310 VAL A C 1
ATOM 2521 O O . VAL A 1 310 ? 21.205 13.995 -16.162 1.00 60.00 310 VAL A O 1
ATOM 2524 N N . SER A 1 311 ? 22.566 13.214 -17.757 1.00 58.47 311 SER A N 1
ATOM 2525 C CA . SER A 1 311 ? 22.079 14.105 -18.817 1.00 58.47 311 SER A CA 1
ATOM 2526 C C . SER A 1 311 ? 20.641 13.801 -19.259 1.00 58.47 311 SER A C 1
ATOM 2528 O O . SER A 1 311 ? 19.890 14.721 -19.581 1.00 58.47 311 SER A O 1
ATOM 2530 N N . ALA A 1 312 ? 20.217 12.533 -19.247 1.00 60.88 312 ALA A N 1
ATOM 2531 C CA . ALA A 1 312 ? 18.847 12.144 -19.595 1.00 60.88 312 ALA A CA 1
ATOM 2532 C C . ALA A 1 312 ? 17.831 12.605 -18.533 1.00 60.88 312 ALA A C 1
ATOM 2534 O O . ALA A 1 312 ? 16.725 13.011 -18.881 1.00 60.88 312 ALA A O 1
ATOM 2535 N N . LEU A 1 313 ? 18.244 12.623 -17.262 1.00 61.44 313 LEU A N 1
ATOM 2536 C CA . LEU A 1 313 ? 17.454 13.053 -16.099 1.00 61.44 313 LEU A CA 1
ATOM 2537 C C . LEU A 1 313 ? 17.059 14.541 -16.149 1.00 61.44 313 LEU A C 1
ATOM 2539 O O . LEU A 1 313 ? 16.017 14.935 -15.616 1.00 61.44 313 LEU A O 1
ATOM 2543 N N . VAL A 1 314 ? 17.898 15.357 -16.794 1.00 58.56 314 VAL A N 1
ATOM 2544 C CA . VAL A 1 314 ? 17.719 16.810 -16.921 1.00 58.56 314 VAL A CA 1
ATOM 2545 C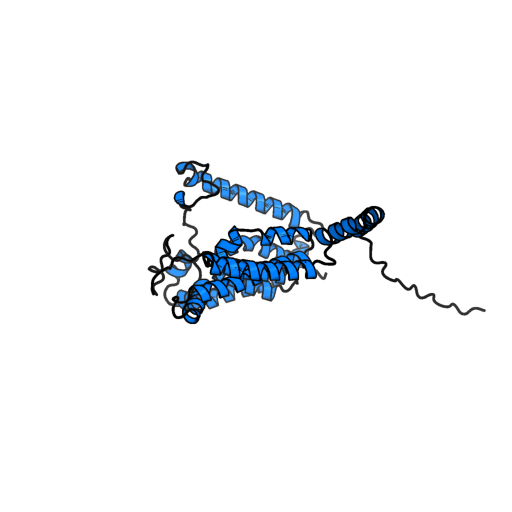 C . VAL A 1 314 ? 16.989 17.180 -18.217 1.00 58.56 314 VAL A C 1
ATOM 2547 O O . VAL A 1 314 ? 16.138 18.065 -18.193 1.00 58.56 314 VAL A O 1
ATOM 2550 N N . TYR A 1 315 ? 17.274 16.496 -19.332 1.00 53.50 315 TYR A N 1
ATOM 2551 C CA . TYR A 1 315 ? 16.881 16.969 -20.670 1.00 53.50 315 TYR A CA 1
ATOM 2552 C C . TYR A 1 315 ? 15.841 16.120 -21.413 1.00 53.50 315 TYR A C 1
ATOM 2554 O O . TYR A 1 315 ? 15.344 16.563 -22.448 1.00 53.50 315 TYR A O 1
ATOM 2562 N N . LYS A 1 316 ? 15.471 14.926 -20.930 1.00 53.19 316 LYS A N 1
ATOM 2563 C CA . LYS A 1 316 ? 14.466 14.082 -21.598 1.00 53.19 316 LYS A CA 1
ATOM 2564 C C . LYS A 1 316 ? 13.338 13.688 -20.645 1.00 53.19 316 LYS A C 1
ATOM 2566 O O . LYS A 1 316 ? 13.467 12.693 -19.936 1.00 53.19 316 LYS A O 1
ATOM 2571 N N . PRO A 1 317 ? 12.187 14.388 -20.649 1.00 48.53 317 PRO A N 1
ATOM 2572 C CA . PRO A 1 317 ? 10.965 13.739 -20.206 1.00 48.53 317 PRO A CA 1
ATOM 2573 C C . PRO A 1 317 ? 10.717 12.577 -21.174 1.00 48.53 317 PRO A C 1
ATOM 2575 O O . PRO A 1 317 ? 10.603 12.801 -22.377 1.00 48.53 317 PRO A O 1
ATOM 2578 N N . PHE A 1 318 ? 10.693 11.343 -20.673 1.00 49.09 318 PHE A N 1
ATOM 2579 C CA . PHE A 1 318 ? 10.319 10.176 -21.469 1.00 49.09 318 PHE A CA 1
ATOM 2580 C C . PHE A 1 318 ? 8.958 10.444 -22.133 1.00 49.09 318 PHE A C 1
ATOM 2582 O O . PHE A 1 318 ? 7.915 10.437 -21.480 1.00 49.09 318 PHE A O 1
ATOM 2589 N N . THR A 1 319 ? 8.967 10.710 -23.436 1.00 42.28 319 THR A N 1
ATOM 2590 C CA . THR A 1 319 ? 7.826 10.439 -24.306 1.00 42.28 319 THR A CA 1
ATOM 2591 C C . THR A 1 319 ? 7.843 8.937 -24.543 1.00 42.28 319 THR A C 1
ATOM 2593 O O . THR A 1 319 ? 8.772 8.433 -25.175 1.00 42.28 319 THR A O 1
ATOM 2596 N N . LEU A 1 320 ? 6.885 8.231 -23.940 1.00 40.06 320 LEU A N 1
ATOM 2597 C CA . LEU A 1 320 ? 6.603 6.829 -24.252 1.00 40.06 320 LEU A CA 1
ATOM 2598 C C . LEU A 1 320 ? 6.065 6.689 -25.673 1.00 40.06 320 LEU A C 1
ATOM 2600 O O . LEU A 1 320 ? 5.206 7.525 -26.040 1.00 40.06 320 LEU A O 1
#

Organism: Aphanomyces astaci (NCBI:txid112090)

pLDDT: mean 80.74, std 17.13, range [31.81, 98.31]

InterPro domains:
  IPR007873 Glycosyltransferase, ALG3 [PF05208] (58-303)
  IPR007873 Glycosyltransferase, ALG3 [PTHR12646] (31-305)

Secondary structure (DSSP, 8-state):
------------------HHHHHHHHHHHH-HHHHHHHHHHH-GGGHHHHHHHHHHHHHHHHHHHHHHSPPPP-------TTT-EETTEE----HHHHHHHHHHHHHTTTTT-HHHHHHHHHHHHHHHHHHHHHHHHHH--S-TTHHHHHHT-HHHHIIIIIT--HHHHHHHHHHHHHHHHHTT-HHHHHHHHHHHHHH-GGGGGGHHHHHHHHHHHHHHHHHHHHHHHHHHHHHHHHHHHHHHHHHHHHHHHT-TTPPPPGGG-STTTTS-HHHHT-HHHHHHHHHHHHHHHHHHHIIIIISSTT---HHHHHH-----

Sequence (320 aa):
MAGGKAKGTNLRSDKRTTRIDKDVKKVSATNKLLSYAYDLLWSYRYFHVIVAILLAVEVVLGVLIIQKIPLTQFKNGERDYLNIRGDTGPLVYPAGHVYIYSILHWVTNNGQDIRLAQYIFLGFYLITISAIFAIFYRSRVAPPWTAILVCTSKRLHSIYMLRLFNDGIAMMFLFIAIYLCCRQQWRLGCLVYSFAVSIKMNVLLFAPALFFLLLQSSGVLRTIGYLSICASLQVALALPFLKTFWWSYLTKAFEFSRVFTYTWTVNWKCIPEHIFLSKPWALFLLSGHIVVLIAFLHKYFFSGPQGLSVSALVYKPFTL